Protein AF-A0AB38DY96-F1 (afdb_monomer_lite)

Structure (mmCIF, N/CA/C/O backbone):
data_AF-A0AB38DY96-F1
#
_entry.id   AF-A0AB38DY96-F1
#
loop_
_atom_site.group_PDB
_atom_site.id
_atom_site.type_symbol
_atom_site.label_atom_id
_atom_site.label_alt_id
_atom_site.label_comp_id
_atom_site.label_asym_id
_atom_site.label_entity_id
_atom_site.label_seq_id
_atom_site.pdbx_PDB_ins_code
_atom_site.Cartn_x
_atom_site.Cartn_y
_atom_site.Cartn_z
_atom_site.occupancy
_atom_site.B_iso_or_equiv
_atom_site.auth_seq_id
_atom_site.auth_comp_id
_atom_site.auth_asym_id
_atom_site.auth_atom_id
_atom_site.pdbx_PDB_model_num
ATOM 1 N N . MET A 1 1 ? -40.244 10.857 4.780 1.00 66.75 1 MET A N 1
ATOM 2 C CA . MET A 1 1 ? -39.180 9.842 4.644 1.00 66.75 1 MET A CA 1
ATOM 3 C C . MET A 1 1 ? -38.551 10.050 3.282 1.00 66.75 1 MET A C 1
ATOM 5 O O . MET A 1 1 ? -39.301 10.312 2.349 1.00 66.75 1 MET A O 1
ATOM 9 N N . ILE A 1 2 ? -37.224 10.046 3.187 1.00 73.44 2 ILE A N 1
ATOM 10 C CA . ILE A 1 2 ? -36.534 10.064 1.888 1.00 73.44 2 ILE A CA 1
ATOM 11 C C . ILE A 1 2 ? -36.696 8.692 1.218 1.00 73.44 2 ILE A C 1
ATOM 13 O O . ILE A 1 2 ? -36.873 7.700 1.924 1.00 73.44 2 ILE A O 1
ATOM 17 N N . GLY A 1 3 ? -36.698 8.643 -0.115 1.00 84.50 3 GLY A N 1
ATOM 18 C CA . GLY A 1 3 ? -36.760 7.375 -0.849 1.00 84.50 3 GLY A CA 1
ATOM 19 C C . GLY A 1 3 ? -35.465 6.571 -0.709 1.00 84.50 3 GLY A C 1
ATOM 20 O O . GLY A 1 3 ? -34.414 7.141 -0.416 1.00 84.50 3 GLY A O 1
ATOM 21 N N . ASP A 1 4 ? -35.527 5.259 -0.944 1.00 83.50 4 ASP A N 1
ATOM 22 C CA . ASP A 1 4 ? -34.387 4.344 -0.762 1.00 83.50 4 ASP A CA 1
ATOM 23 C C . ASP A 1 4 ? -33.142 4.753 -1.562 1.00 83.50 4 ASP A C 1
ATOM 25 O O . ASP A 1 4 ? -32.022 4.642 -1.065 1.00 83.50 4 ASP A O 1
ATOM 29 N N . ASP A 1 5 ? -33.314 5.258 -2.783 1.00 81.88 5 ASP A N 1
ATOM 30 C CA . ASP A 1 5 ? -32.188 5.686 -3.619 1.00 81.88 5 ASP A CA 1
ATOM 31 C C . ASP A 1 5 ? -31.527 6.968 -3.096 1.00 81.88 5 ASP A C 1
ATOM 33 O O . ASP A 1 5 ? -30.301 7.096 -3.130 1.00 81.88 5 ASP A O 1
ATOM 37 N N . ASP A 1 6 ? -32.316 7.889 -2.543 1.00 80.50 6 ASP A N 1
ATOM 38 C CA . ASP A 1 6 ? -31.794 9.099 -1.905 1.00 80.50 6 ASP A CA 1
ATOM 39 C C . ASP A 1 6 ? -31.132 8.773 -0.561 1.00 80.50 6 ASP A C 1
ATOM 41 O O . ASP A 1 6 ? -30.090 9.340 -0.230 1.00 80.50 6 ASP A O 1
ATOM 45 N N . ALA A 1 7 ? -31.671 7.801 0.182 1.00 84.06 7 ALA A N 1
ATOM 46 C CA . ALA A 1 7 ? -31.054 7.291 1.402 1.00 84.06 7 ALA A CA 1
ATOM 47 C C . ALA A 1 7 ? -29.694 6.634 1.119 1.00 84.06 7 ALA A C 1
ATOM 49 O O . ALA A 1 7 ? -28.719 6.908 1.820 1.00 84.06 7 ALA A O 1
ATOM 50 N N . LYS A 1 8 ? -29.594 5.818 0.060 1.00 84.88 8 LYS A N 1
ATOM 51 C CA . LYS A 1 8 ? -28.329 5.190 -0.354 1.00 84.88 8 LYS A CA 1
ATOM 52 C C . LYS A 1 8 ? -27.265 6.224 -0.701 1.00 84.88 8 LYS A C 1
ATOM 54 O O . LYS A 1 8 ? -26.141 6.074 -0.245 1.00 84.88 8 LYS A O 1
ATOM 59 N N . LYS A 1 9 ? -27.600 7.296 -1.427 1.00 82.44 9 LYS A N 1
ATOM 60 C CA . LYS A 1 9 ? -26.643 8.380 -1.735 1.00 82.44 9 LYS A CA 1
ATOM 61 C C . LYS A 1 9 ? -26.136 9.088 -0.475 1.00 82.44 9 LYS A C 1
ATOM 63 O O . LYS A 1 9 ? -24.954 9.401 -0.367 1.00 82.44 9 LYS A O 1
ATOM 68 N N . GLN A 1 10 ? -27.013 9.297 0.507 1.00 83.81 10 GLN A N 1
ATOM 69 C CA . GLN A 1 10 ? -26.623 9.888 1.791 1.00 83.81 10 GLN A CA 1
ATOM 70 C C . GLN A 1 10 ? -25.752 8.956 2.647 1.00 83.81 10 GLN A C 1
ATOM 72 O O . GLN A 1 10 ? -25.033 9.447 3.514 1.00 83.81 10 GLN A O 1
ATOM 77 N N . PHE A 1 11 ? -25.785 7.640 2.405 1.00 87.44 11 PHE A N 1
ATOM 78 C CA . PHE A 1 11 ? -25.054 6.649 3.200 1.00 87.44 11 PHE A CA 1
ATOM 79 C C . PHE A 1 11 ? -23.775 6.120 2.528 1.00 87.44 11 PHE A C 1
ATOM 81 O O . PHE A 1 11 ? -22.767 5.916 3.200 1.00 87.44 11 PHE A O 1
ATOM 88 N N . TYR A 1 12 ? -23.778 5.907 1.211 1.00 91.06 12 TYR A N 1
ATOM 89 C CA . TYR A 1 12 ? -22.650 5.365 0.443 1.00 91.06 12 TYR A CA 1
ATOM 90 C C . TYR A 1 12 ? -21.674 6.459 0.018 1.00 91.06 12 TYR A C 1
ATOM 92 O O . TYR A 1 12 ? -21.387 6.630 -1.162 1.00 91.06 12 TYR A O 1
ATOM 100 N N . ASN A 1 13 ? -21.165 7.213 0.987 1.00 91.62 13 ASN A N 1
ATOM 101 C CA . ASN A 1 13 ? -20.133 8.211 0.751 1.00 91.62 13 ASN A CA 1
ATOM 102 C C . ASN A 1 13 ? -19.079 8.195 1.871 1.00 91.62 13 ASN A C 1
ATOM 104 O O . ASN A 1 13 ? -19.363 7.752 2.990 1.00 91.62 13 ASN A O 1
ATOM 108 N N . PRO A 1 14 ? -17.864 8.706 1.604 1.00 91.38 14 PRO A N 1
ATOM 109 C CA . PRO A 1 14 ? -16.754 8.621 2.545 1.00 91.38 14 PRO A CA 1
ATOM 110 C C . PRO A 1 14 ? -17.003 9.316 3.890 1.00 91.38 14 PRO A C 1
ATOM 112 O O . PRO A 1 14 ? -16.466 8.881 4.908 1.00 91.38 14 PRO A O 1
ATOM 115 N N . GLN A 1 15 ? -17.788 10.397 3.913 1.00 92.25 15 GLN A N 1
ATOM 116 C CA . GLN A 1 15 ? -18.037 11.157 5.136 1.00 92.25 15 GLN A CA 1
ATOM 117 C C . GLN A 1 15 ? -19.014 10.420 6.056 1.00 92.25 15 GLN A C 1
ATOM 119 O O . GLN A 1 15 ? -18.683 10.162 7.214 1.00 92.25 15 GLN A O 1
ATOM 124 N N . ALA A 1 16 ? -20.175 10.023 5.529 1.00 93.31 16 ALA A N 1
ATOM 125 C CA . ALA A 1 16 ? -21.181 9.276 6.279 1.00 93.31 16 ALA A CA 1
ATOM 126 C C . ALA A 1 16 ? -20.621 7.953 6.824 1.00 93.31 16 ALA A C 1
ATOM 128 O O . ALA A 1 16 ? -20.901 7.593 7.966 1.00 93.31 16 ALA A O 1
ATOM 129 N N . ASP A 1 17 ? -19.768 7.272 6.050 1.00 94.25 17 ASP A N 1
ATOM 130 C CA . ASP A 1 17 ? -19.066 6.052 6.463 1.00 94.25 17 ASP A CA 1
ATOM 131 C C . ASP A 1 17 ? -18.222 6.272 7.731 1.00 94.25 17 ASP A C 1
ATOM 133 O O . ASP A 1 17 ? -18.337 5.525 8.706 1.00 94.25 17 ASP A O 1
ATOM 137 N N . VAL A 1 18 ? -17.414 7.340 7.767 1.00 96.50 18 VAL A N 1
ATOM 138 C CA . VAL A 1 18 ? -16.581 7.680 8.933 1.00 96.50 18 VAL A CA 1
ATOM 139 C C . VAL A 1 18 ? -17.439 8.040 10.143 1.00 96.50 18 VAL A C 1
ATOM 141 O O . VAL A 1 18 ? -17.162 7.563 11.246 1.00 96.50 18 VAL A O 1
ATOM 144 N N . GLU A 1 19 ? -18.468 8.866 9.961 1.00 96.69 19 GLU A N 1
ATOM 145 C CA . GLU A 1 19 ? -19.340 9.319 11.050 1.00 96.69 19 GLU A CA 1
ATOM 146 C C . GLU A 1 19 ? -20.120 8.157 11.671 1.00 96.69 19 GLU A C 1
ATOM 148 O O . GLU A 1 19 ? -20.098 7.968 12.892 1.00 96.69 19 GLU A O 1
ATOM 153 N N . TYR A 1 20 ? -20.748 7.329 10.834 1.00 95.94 20 TYR A N 1
ATOM 154 C CA . TYR A 1 20 ? -21.522 6.172 11.270 1.00 95.94 20 TYR A CA 1
ATOM 155 C C . TYR A 1 20 ? -20.646 5.146 11.996 1.00 95.94 20 TYR A C 1
ATOM 157 O O . TYR A 1 20 ? -20.978 4.737 13.112 1.00 95.94 20 TYR A O 1
ATOM 165 N N . LEU A 1 21 ? -19.496 4.765 11.426 1.00 97.50 21 LEU A N 1
ATOM 166 C CA . LEU A 1 21 ? -18.586 3.812 12.071 1.00 97.50 21 LEU A CA 1
ATOM 167 C C . LEU A 1 21 ? -18.039 4.359 13.396 1.00 97.50 21 LEU A C 1
ATOM 169 O O . LEU A 1 21 ? -17.978 3.629 14.388 1.00 97.50 21 LEU A O 1
ATOM 173 N N . SER A 1 22 ? -17.699 5.650 13.449 1.00 98.44 22 SER A N 1
ATOM 174 C CA . SER A 1 22 ? -17.242 6.297 14.686 1.00 98.44 22 SER A CA 1
ATOM 175 C C . SER A 1 22 ? -18.330 6.289 15.757 1.00 98.44 22 SER A C 1
ATOM 177 O O . SER A 1 22 ? -18.047 6.018 16.928 1.00 98.44 22 SER A O 1
ATOM 179 N N . ARG A 1 23 ? -19.586 6.524 15.363 1.00 98.12 23 ARG A N 1
ATOM 180 C CA . ARG A 1 23 ? -20.728 6.470 16.274 1.00 98.12 23 ARG A CA 1
ATOM 181 C C . ARG A 1 23 ? -20.955 5.064 16.825 1.00 98.12 23 ARG A C 1
ATOM 183 O O . ARG A 1 23 ? -21.124 4.917 18.034 1.00 98.12 23 ARG A O 1
ATOM 190 N N . VAL A 1 24 ? -20.883 4.036 15.978 1.00 98.31 24 VAL A N 1
ATOM 191 C CA . VAL A 1 24 ? -20.984 2.629 16.406 1.00 98.31 24 VAL A CA 1
ATOM 192 C C . VAL A 1 24 ? -19.899 2.287 17.433 1.00 98.31 24 VAL A C 1
ATOM 194 O O . VAL A 1 24 ? -20.195 1.670 18.459 1.00 98.31 24 VAL A O 1
ATOM 197 N N . ILE A 1 25 ? -18.655 2.727 17.205 1.00 98.31 25 ILE A N 1
ATOM 198 C CA . ILE A 1 25 ? -17.549 2.539 18.157 1.00 98.31 25 ILE A CA 1
ATOM 199 C C . ILE A 1 25 ? -17.861 3.223 19.495 1.00 98.31 25 ILE A C 1
ATOM 201 O O . ILE A 1 25 ? -17.731 2.599 20.550 1.00 98.31 25 ILE A O 1
ATOM 205 N N . TYR A 1 26 ? -18.292 4.486 19.470 1.00 98.50 26 TYR A N 1
ATOM 206 C CA . TYR A 1 26 ? -18.632 5.249 20.673 1.00 98.50 26 TYR A CA 1
ATOM 207 C C . TYR A 1 26 ? -19.749 4.589 21.492 1.00 98.50 26 TYR A C 1
ATOM 209 O O . TYR A 1 26 ? -19.581 4.357 22.694 1.00 98.50 26 TYR A O 1
ATOM 217 N N . ASP A 1 27 ? -20.855 4.220 20.843 1.00 98.56 27 ASP A N 1
ATOM 218 C CA . ASP A 1 27 ? -22.000 3.591 21.503 1.00 98.56 27 ASP A CA 1
ATOM 219 C C . ASP A 1 27 ? -21.614 2.231 22.106 1.00 98.56 27 ASP A C 1
ATOM 221 O O . ASP A 1 27 ? -22.007 1.909 23.233 1.00 98.56 27 ASP A O 1
ATOM 225 N N . TRP A 1 28 ? -20.779 1.448 21.411 1.00 98.50 28 TRP A N 1
ATOM 226 C CA . TRP A 1 28 ? -20.251 0.197 21.952 1.00 98.50 28 TRP A CA 1
ATOM 227 C C . TRP A 1 28 ? -19.369 0.438 23.183 1.00 98.50 28 TRP A C 1
ATOM 229 O O . TRP A 1 28 ? -19.525 -0.254 24.194 1.00 98.50 28 TRP A O 1
ATOM 239 N N . LEU A 1 29 ? -18.473 1.430 23.145 1.00 98.31 29 LEU A N 1
ATOM 240 C CA . LEU A 1 29 ? -17.610 1.769 24.281 1.00 98.31 29 LEU A CA 1
ATOM 241 C C . LEU A 1 29 ? -18.423 2.212 25.501 1.00 98.31 29 LEU A C 1
ATOM 243 O O . LEU A 1 29 ? -18.109 1.791 26.619 1.00 98.31 29 LEU A O 1
ATOM 247 N N . LEU A 1 30 ? -19.467 3.021 25.303 1.00 97.94 30 LEU A N 1
ATOM 248 C CA . LEU A 1 30 ? -20.382 3.436 26.365 1.00 97.94 30 LEU A CA 1
ATOM 249 C C . LEU A 1 30 ? -21.123 2.244 26.965 1.00 97.94 30 LEU A C 1
ATOM 251 O O . LEU A 1 30 ? -21.036 2.003 28.172 1.00 97.94 30 LEU A O 1
ATOM 255 N N . LYS A 1 31 ? -21.804 1.465 26.117 1.00 98.56 31 LYS A N 1
ATOM 256 C CA . LYS A 1 31 ? -22.612 0.314 26.539 1.00 98.56 31 LYS A CA 1
ATOM 257 C C . LYS A 1 31 ? -21.791 -0.704 27.331 1.00 98.56 31 LYS A C 1
ATOM 259 O O . LYS A 1 31 ? -22.292 -1.289 28.287 1.00 98.56 31 LYS A O 1
ATOM 264 N N . ASN A 1 32 ? -20.520 -0.877 26.973 1.00 98.50 32 ASN A N 1
ATOM 265 C CA . ASN A 1 32 ? -19.618 -1.833 27.612 1.00 98.50 32 ASN A CA 1
ATOM 266 C C . ASN A 1 32 ? -18.735 -1.220 28.713 1.00 98.50 32 ASN A C 1
ATOM 268 O O . ASN A 1 32 ? -17.868 -1.914 29.247 1.00 98.50 32 ASN A O 1
ATOM 272 N N . ARG A 1 33 ? -18.929 0.060 29.069 1.00 97.94 33 ARG A N 1
ATOM 273 C CA . ARG A 1 33 ? -18.135 0.780 30.087 1.00 97.94 33 ARG A CA 1
ATOM 274 C C . ARG A 1 33 ? -16.624 0.741 29.801 1.00 97.94 33 ARG A C 1
ATOM 276 O O . ARG A 1 33 ? -15.802 0.594 30.703 1.00 97.94 33 ARG A O 1
ATOM 283 N N . ARG A 1 34 ? -16.245 0.861 28.524 1.00 97.81 34 ARG A N 1
ATOM 284 C CA . ARG A 1 34 ? -14.855 0.778 28.033 1.00 97.81 34 ARG A CA 1
ATOM 285 C C . ARG A 1 34 ? -14.267 2.118 27.590 1.00 97.81 34 ARG A C 1
ATOM 287 O O . ARG A 1 34 ? -13.154 2.133 27.072 1.00 97.81 34 ARG A O 1
ATOM 294 N N . LEU A 1 35 ? -14.933 3.249 27.846 1.00 96.12 35 LEU A N 1
ATOM 295 C CA . LEU A 1 35 ? -14.392 4.575 27.505 1.00 96.12 35 LEU A CA 1
ATOM 296 C C . LEU A 1 35 ? -12.986 4.830 28.074 1.00 96.12 35 LEU A C 1
ATOM 298 O O . LEU A 1 35 ? -12.184 5.473 27.409 1.00 96.12 35 LEU A O 1
ATOM 302 N N . GLN A 1 36 ? -12.649 4.280 29.245 1.00 94.94 36 GLN A N 1
ATOM 303 C CA . GLN A 1 36 ? -11.326 4.426 29.877 1.00 94.94 36 GLN A CA 1
ATOM 304 C C . GLN A 1 36 ? -10.329 3.305 29.521 1.00 94.94 36 GLN A C 1
ATOM 306 O O . GLN A 1 36 ? -9.192 3.318 29.983 1.00 94.94 36 GLN A O 1
ATOM 311 N N . ALA A 1 37 ? -10.724 2.316 28.714 1.00 96.19 37 ALA A N 1
ATOM 312 C CA . ALA A 1 37 ? -9.826 1.233 28.314 1.00 96.19 37 ALA A CA 1
ATOM 313 C C . ALA A 1 37 ? -8.698 1.745 27.402 1.00 96.19 37 ALA A C 1
ATOM 315 O O . ALA A 1 37 ? -8.856 2.773 26.743 1.00 96.19 37 ALA A O 1
ATOM 316 N N . ARG A 1 38 ? -7.588 1.004 27.297 1.00 95.00 38 ARG A N 1
ATOM 317 C CA . ARG A 1 38 ? -6.646 1.220 26.189 1.00 95.00 38 ARG A CA 1
ATOM 318 C C . ARG A 1 38 ? -7.306 0.779 24.884 1.00 95.00 38 ARG A C 1
ATOM 320 O O . ARG A 1 38 ? -7.858 -0.318 24.827 1.00 95.00 38 ARG A O 1
ATOM 327 N N . LYS A 1 39 ? -7.278 1.634 23.865 1.00 96.19 39 LYS A N 1
ATOM 328 C CA . LYS A 1 39 ? -7.997 1.433 22.602 1.00 96.19 39 LYS A CA 1
ATOM 329 C C . LYS A 1 39 ? -7.026 1.538 21.437 1.00 96.19 39 LYS A C 1
ATOM 331 O O . LYS A 1 39 ? -6.270 2.505 21.350 1.00 96.19 39 LYS A O 1
ATOM 336 N N . TYR A 1 40 ? -7.082 0.561 20.542 1.00 96.94 40 TYR A N 1
ATOM 337 C CA . TYR A 1 40 ? -6.293 0.522 19.317 1.00 96.94 40 TYR A CA 1
ATOM 338 C C . TYR A 1 40 ? -7.227 0.272 18.139 1.00 96.94 40 TYR A C 1
ATOM 340 O O . TYR A 1 40 ? -8.140 -0.545 18.252 1.00 96.94 40 TYR A O 1
ATOM 348 N N . LEU A 1 41 ? -7.014 0.986 17.037 1.00 97.38 41 LEU A N 1
ATOM 349 C CA . LEU A 1 41 ? -7.750 0.780 15.792 1.00 97.38 41 LEU A CA 1
ATOM 350 C C . LEU A 1 41 ? -6.839 0.092 14.782 1.00 97.38 41 LEU A C 1
ATOM 352 O O . LEU A 1 41 ? -5.676 0.469 14.658 1.00 97.38 41 LEU A O 1
ATOM 356 N N . VAL A 1 42 ? -7.368 -0.894 14.063 1.00 98.00 42 VAL A N 1
ATOM 357 C CA . VAL A 1 42 ? -6.672 -1.541 12.948 1.00 98.00 42 VAL A CA 1
ATOM 358 C C . VAL A 1 42 ? -7.475 -1.306 11.677 1.00 98.00 42 VAL A C 1
ATOM 360 O O . VAL A 1 42 ? -8.696 -1.463 11.693 1.00 98.00 42 VAL A O 1
ATOM 363 N N . GLY A 1 43 ? -6.809 -0.915 10.595 1.00 97.69 43 GLY A N 1
ATOM 364 C CA . GLY A 1 43 ? -7.431 -0.731 9.287 1.00 97.69 43 GLY A CA 1
ATOM 365 C C . GLY A 1 43 ? -6.521 -1.228 8.174 1.00 97.69 43 GLY A C 1
ATOM 366 O O . GLY A 1 43 ? -5.347 -0.876 8.148 1.00 97.69 43 GLY A O 1
ATOM 367 N N . GLU A 1 44 ? -7.065 -2.025 7.258 1.00 98.06 44 GLU A N 1
ATOM 368 C CA . GLU A 1 44 ? -6.339 -2.572 6.108 1.00 98.06 44 GLU A CA 1
ATOM 369 C C . GLU A 1 44 ? -6.863 -1.993 4.794 1.00 98.06 44 GLU A C 1
ATOM 371 O O . GLU A 1 44 ? -8.077 -1.831 4.652 1.00 98.06 44 GLU A O 1
ATOM 376 N N . SER A 1 45 ? -5.988 -1.715 3.822 1.00 96.94 45 SER A N 1
ATOM 377 C CA . SER A 1 45 ? -6.389 -1.278 2.477 1.00 96.94 45 SER A CA 1
ATOM 378 C C . SER A 1 45 ? -7.205 0.022 2.523 1.00 96.94 45 SER A C 1
ATOM 380 O O . SER A 1 45 ? -6.727 1.026 3.050 1.00 96.94 45 SER A O 1
ATOM 382 N N . TYR A 1 46 ? -8.467 0.030 2.083 1.00 95.62 46 TYR A N 1
ATOM 383 C CA . TYR A 1 46 ? -9.407 1.145 2.292 1.00 95.62 46 TYR A CA 1
ATOM 384 C C . TYR A 1 46 ? -9.628 1.495 3.782 1.00 95.62 46 TYR A C 1
ATOM 386 O O . TYR A 1 46 ? -9.958 2.625 4.143 1.00 95.62 46 TYR A O 1
ATOM 394 N N . GLY A 1 47 ? -9.370 0.559 4.696 1.00 96.88 47 GLY A N 1
ATOM 395 C CA . GLY A 1 47 ? -9.227 0.816 6.129 1.00 96.88 47 GLY A CA 1
ATOM 396 C C . GLY A 1 47 ? -8.111 1.815 6.467 1.00 96.88 47 GLY A C 1
ATOM 397 O O . GLY A 1 47 ? -8.173 2.451 7.513 1.00 96.88 47 GLY A O 1
ATOM 398 N N . GLY A 1 48 ? -7.147 2.020 5.571 1.00 95.94 48 GLY A N 1
ATOM 399 C CA . GLY A 1 48 ? -6.153 3.093 5.589 1.00 95.94 48 GLY A CA 1
ATOM 400 C C . GLY A 1 48 ? -6.727 4.495 5.403 1.00 95.94 48 GLY A C 1
ATOM 401 O O . GLY A 1 48 ? -6.211 5.445 5.988 1.00 95.94 48 GLY A O 1
ATOM 402 N N . PHE A 1 49 ? -7.835 4.616 4.669 1.00 95.44 49 PHE A N 1
ATOM 403 C CA . PHE A 1 49 ? -8.610 5.850 4.571 1.00 95.44 49 PHE A CA 1
ATOM 404 C C . PHE A 1 49 ? -9.477 6.041 5.823 1.00 95.44 49 PHE A C 1
ATOM 406 O O . PHE A 1 49 ? -9.481 7.106 6.446 1.00 95.44 49 PHE A O 1
ATOM 413 N N . ARG A 1 50 ? -10.179 4.978 6.240 1.00 96.81 50 ARG A N 1
ATOM 414 C CA . ARG A 1 50 ? -11.069 5.002 7.413 1.00 96.81 50 ARG A CA 1
ATOM 415 C C . ARG A 1 50 ? -10.316 5.245 8.718 1.00 96.81 50 ARG A C 1
ATOM 417 O O . ARG A 1 50 ? -10.751 6.054 9.525 1.00 96.81 50 ARG A O 1
ATOM 424 N N . GLY A 1 51 ? -9.199 4.558 8.937 1.00 97.88 51 GLY A N 1
ATOM 425 C CA . GLY A 1 51 ? -8.485 4.495 10.212 1.00 97.88 51 GLY A CA 1
ATOM 426 C C . GLY A 1 51 ? -8.113 5.869 10.777 1.00 97.88 51 GLY A C 1
ATOM 427 O O . GLY A 1 51 ? -8.563 6.213 11.875 1.00 97.88 51 GLY A O 1
ATOM 428 N N . PRO A 1 52 ? -7.347 6.697 10.042 1.00 98.00 52 PRO A N 1
ATOM 429 C CA . PRO A 1 52 ? -6.999 8.038 10.495 1.00 98.00 52 PRO A CA 1
ATOM 430 C C . PRO A 1 52 ? -8.213 8.961 10.625 1.00 98.00 52 PRO A C 1
ATOM 432 O O . PRO A 1 52 ? -8.287 9.724 11.585 1.00 98.00 52 PRO A O 1
ATOM 435 N N . ARG A 1 53 ? -9.193 8.875 9.711 1.00 98.06 53 ARG A N 1
ATOM 436 C CA . ARG A 1 53 ? -10.400 9.721 9.755 1.00 98.06 53 ARG A CA 1
ATOM 437 C C . ARG A 1 53 ? -11.295 9.391 10.953 1.00 98.06 53 ARG A C 1
ATOM 439 O O . ARG A 1 53 ? -11.711 10.308 11.652 1.00 98.06 53 ARG A O 1
ATOM 446 N N . ILE A 1 54 ? -11.519 8.108 11.243 1.00 98.62 54 ILE A N 1
ATOM 447 C CA . ILE A 1 54 ? -12.238 7.637 12.439 1.00 98.62 54 ILE A CA 1
ATOM 448 C C . ILE A 1 54 ? -11.484 8.049 13.703 1.00 98.62 54 ILE A C 1
ATOM 450 O O . ILE A 1 54 ? -12.093 8.563 14.635 1.00 98.62 54 ILE A O 1
ATOM 454 N N . THR A 1 55 ? -10.158 7.878 13.736 1.00 98.50 55 THR A N 1
ATOM 455 C CA . THR A 1 55 ? -9.338 8.288 14.890 1.00 98.50 55 THR A CA 1
ATOM 456 C C . THR A 1 55 ? -9.497 9.780 15.172 1.00 98.50 55 THR A C 1
ATOM 458 O O . THR A 1 55 ? -9.798 10.164 16.301 1.00 98.50 55 THR A O 1
ATOM 461 N N . HIS A 1 56 ? -9.383 10.611 14.136 1.00 98.38 56 HIS A N 1
ATOM 462 C CA . HIS A 1 56 ? -9.560 12.053 14.246 1.00 98.38 56 HIS A CA 1
ATOM 463 C C . HIS A 1 56 ? -10.983 12.437 14.675 1.00 98.38 56 HIS A C 1
ATOM 465 O O . HIS A 1 56 ? -11.163 13.298 15.537 1.00 98.38 56 HIS A O 1
ATOM 471 N N . TYR A 1 57 ? -12.010 11.805 14.100 1.00 98.56 57 TYR A N 1
ATOM 472 C CA . TYR A 1 57 ? -13.410 12.083 14.431 1.00 98.56 57 TYR A CA 1
ATOM 473 C C . TYR A 1 57 ? -13.741 11.695 15.878 1.00 98.56 57 TYR A C 1
ATOM 475 O O . TYR A 1 57 ? -14.352 12.473 16.611 1.00 98.56 57 TYR A O 1
ATOM 483 N N . LEU A 1 58 ? -13.268 10.530 16.332 1.00 98.50 58 LEU A N 1
ATOM 484 C CA . LEU A 1 58 ? -13.380 10.104 17.725 1.00 98.50 58 LEU A CA 1
ATOM 485 C C . LEU A 1 58 ? -12.728 11.118 18.669 1.00 98.50 58 LEU A C 1
ATOM 487 O O . LEU A 1 58 ? -13.363 11.525 19.640 1.00 98.50 58 LEU A O 1
ATOM 491 N N . GLN A 1 59 ? -11.509 11.571 18.362 1.00 97.62 59 GLN A N 1
ATOM 492 C CA . GLN A 1 59 ? -10.785 12.537 19.190 1.00 97.62 59 GLN A CA 1
ATOM 493 C C . GLN A 1 59 ? -11.469 13.910 19.241 1.00 97.62 59 GLN A C 1
ATOM 495 O O . GLN A 1 59 ? -11.547 14.506 20.312 1.00 97.62 59 GLN A O 1
ATOM 500 N N . THR A 1 60 ? -11.952 14.418 18.104 1.00 97.94 60 THR A N 1
ATOM 501 C CA . THR A 1 60 ? -12.373 15.826 17.974 1.00 97.94 60 THR A CA 1
ATOM 502 C C . THR A 1 60 ? -13.874 16.061 18.097 1.00 97.94 60 THR A C 1
ATOM 504 O O . THR A 1 60 ? -14.266 17.143 18.519 1.00 97.94 60 THR A O 1
ATOM 507 N N . GLN A 1 61 ? -14.710 15.080 17.743 1.00 98.19 61 GLN A N 1
ATOM 508 C CA . GLN A 1 61 ? -16.173 15.226 17.738 1.00 98.19 61 GLN A CA 1
ATOM 509 C C . GLN A 1 61 ? -16.843 14.417 18.851 1.00 98.19 61 GLN A C 1
ATOM 511 O O . GLN A 1 61 ? -17.775 14.900 19.486 1.00 98.19 61 GLN A O 1
ATOM 516 N N . LEU A 1 62 ? -16.367 13.192 19.111 1.00 98.00 62 LEU A N 1
ATOM 517 C CA . LEU A 1 62 ? -16.999 12.280 20.080 1.00 98.00 62 LEU A CA 1
ATOM 518 C C . LEU A 1 62 ? -16.281 12.206 21.438 1.00 98.00 62 LEU A C 1
ATOM 520 O O . LEU A 1 62 ? -16.767 11.538 22.351 1.00 98.00 62 LEU A O 1
ATOM 524 N N . GLY A 1 63 ? -15.136 12.876 21.594 1.00 96.12 63 GLY A N 1
ATOM 525 C CA . GLY A 1 63 ? -14.394 12.929 22.859 1.00 96.12 63 GLY A CA 1
ATOM 526 C C . GLY A 1 63 ? -13.789 11.587 23.294 1.00 96.12 63 GLY A C 1
ATOM 527 O O . GLY A 1 63 ? -13.669 11.317 24.490 1.00 96.12 63 GLY A O 1
ATOM 528 N N . VAL A 1 64 ? -13.417 10.727 22.344 1.00 97.00 64 VAL A N 1
ATOM 529 C CA . VAL A 1 64 ? -12.781 9.425 22.589 1.00 97.00 64 VAL A CA 1
ATOM 530 C C . VAL A 1 64 ? -11.335 9.451 22.108 1.00 97.00 64 VAL A C 1
ATOM 532 O O . VAL A 1 64 ? -11.058 9.515 20.914 1.00 97.00 64 VAL A O 1
ATOM 535 N N . ALA A 1 65 ? -10.396 9.338 23.045 1.00 94.25 65 ALA A N 1
ATOM 536 C CA . ALA A 1 65 ? -8.977 9.209 22.723 1.00 94.25 65 ALA A CA 1
ATOM 537 C C . ALA A 1 65 ? -8.623 7.780 22.282 1.00 94.25 65 ALA A C 1
ATOM 539 O O . ALA A 1 65 ? -9.137 6.813 22.845 1.00 94.25 65 ALA A O 1
ATOM 540 N N . MET A 1 66 ? -7.694 7.641 21.338 1.00 95.75 66 MET A N 1
ATOM 541 C CA . MET A 1 66 ? -7.117 6.360 20.916 1.00 95.75 66 MET A CA 1
ATOM 542 C C . MET A 1 66 ? -5.664 6.270 21.384 1.00 95.75 66 MET A C 1
ATOM 544 O O . MET A 1 66 ? -4.952 7.265 21.376 1.00 95.75 66 MET A O 1
ATOM 548 N N . ASN A 1 67 ? -5.206 5.082 21.781 1.00 96.31 67 ASN A N 1
ATOM 549 C CA . ASN A 1 67 ? -3.811 4.862 22.181 1.00 96.31 67 ASN A CA 1
ATOM 550 C C . ASN A 1 67 ? -2.926 4.491 20.994 1.00 96.31 67 ASN A C 1
ATOM 552 O O . ASN A 1 67 ? -1.719 4.733 21.016 1.00 96.31 67 ASN A O 1
ATOM 556 N N . GLY A 1 68 ? -3.517 3.927 19.943 1.00 96.94 68 GLY A N 1
ATOM 557 C CA . GLY A 1 68 ? -2.787 3.728 18.712 1.00 96.94 68 GLY A CA 1
ATOM 558 C C . GLY A 1 68 ? -3.617 3.302 17.517 1.00 96.94 68 GLY A C 1
ATOM 559 O O . GLY A 1 68 ? -4.759 2.863 17.648 1.00 96.94 68 GLY A O 1
ATOM 560 N N . VAL A 1 69 ? -2.997 3.427 16.350 1.00 98.12 69 VAL A N 1
ATOM 561 C CA . VAL A 1 69 ? -3.550 3.027 15.059 1.00 98.12 69 VAL A CA 1
ATOM 562 C C . VAL A 1 69 ? -2.554 2.104 14.361 1.00 98.12 69 VAL A C 1
ATOM 564 O O . VAL A 1 69 ? -1.377 2.438 14.246 1.00 98.12 69 VAL A O 1
ATOM 567 N N . VAL A 1 70 ? -3.016 0.944 13.907 1.00 98.56 70 VAL A N 1
ATOM 568 C CA . VAL A 1 70 ? -2.251 0.035 13.049 1.00 98.56 70 VAL A CA 1
ATOM 569 C C . VAL A 1 70 ? -2.880 0.068 11.662 1.00 98.56 70 VAL A C 1
ATOM 571 O O . VAL A 1 70 ? -4.060 -0.235 11.504 1.00 98.56 70 VAL A O 1
ATOM 574 N N . LEU A 1 71 ? -2.109 0.467 10.662 1.00 98.75 71 LEU A N 1
ATOM 575 C CA . LEU A 1 71 ? -2.548 0.558 9.277 1.00 98.75 71 LEU A CA 1
ATOM 576 C C . LEU A 1 71 ? -1.826 -0.514 8.468 1.00 98.75 71 LEU A C 1
ATOM 578 O O . LEU A 1 71 ? -0.604 -0.500 8.416 1.00 98.75 71 LEU A O 1
ATOM 582 N N . VAL A 1 72 ? -2.561 -1.437 7.861 1.00 98.69 72 VAL A N 1
ATOM 583 C CA . VAL A 1 72 ? -1.998 -2.533 7.062 1.00 98.69 72 VAL A CA 1
ATOM 584 C C . VAL A 1 72 ? -2.210 -2.209 5.591 1.00 98.69 72 VAL A C 1
ATOM 586 O O . VAL A 1 72 ? -3.345 -2.014 5.164 1.00 98.69 72 VAL A O 1
ATOM 589 N N . SER A 1 73 ? -1.125 -2.073 4.840 1.00 98.12 73 SER A N 1
ATOM 590 C CA . SER A 1 73 ? -1.122 -1.743 3.415 1.00 98.12 73 SER A CA 1
ATOM 591 C C . SER A 1 73 ? -2.136 -0.634 3.054 1.00 98.12 73 SER A C 1
ATOM 593 O O . SER A 1 73 ? -3.058 -0.864 2.271 1.00 98.12 73 SER A O 1
ATOM 595 N N . PRO A 1 74 ? -2.084 0.550 3.710 1.00 97.75 74 PRO A N 1
ATOM 596 C CA . PRO A 1 74 ? -3.189 1.503 3.688 1.00 97.75 74 PRO A CA 1
ATOM 597 C C . PRO A 1 74 ? -3.316 2.315 2.399 1.00 97.75 74 PRO A C 1
ATOM 599 O O . PRO A 1 74 ? -2.364 2.943 1.934 1.00 97.75 74 PRO A O 1
ATOM 602 N N . TYR A 1 75 ? -4.562 2.479 1.959 1.00 95.12 75 TYR A N 1
ATOM 603 C CA . TYR A 1 75 ? -4.984 3.505 1.011 1.00 95.12 75 TYR A CA 1
ATOM 604 C C . TYR A 1 75 ? -5.042 4.876 1.703 1.00 95.12 75 TYR A C 1
ATOM 606 O O . TYR A 1 75 ? -6.094 5.341 2.144 1.00 95.12 75 TYR A O 1
ATOM 614 N N . LEU A 1 76 ? -3.869 5.482 1.899 1.00 92.38 76 LEU A N 1
ATOM 615 C CA . LEU A 1 76 ? -3.698 6.664 2.750 1.00 92.38 76 LEU A CA 1
ATOM 616 C C . LEU A 1 76 ? -3.744 7.989 1.974 1.00 92.38 76 LEU A C 1
ATOM 618 O O . LEU A 1 76 ? -4.309 8.975 2.460 1.00 92.38 76 LEU A O 1
ATOM 622 N N . ASN A 1 77 ? -3.124 8.019 0.794 1.00 89.06 77 ASN A N 1
ATOM 623 C CA . ASN A 1 77 ? -2.940 9.225 -0.008 1.00 89.06 77 ASN A CA 1
ATOM 624 C C . ASN A 1 77 ? -3.167 8.922 -1.502 1.00 89.06 77 ASN A C 1
ATOM 626 O O . ASN A 1 77 ? -2.227 8.526 -2.190 1.00 89.06 77 ASN A O 1
ATOM 630 N N . PRO A 1 78 ? -4.407 9.063 -1.990 1.00 84.31 78 PRO A N 1
ATOM 631 C CA . PRO A 1 78 ? -4.825 8.573 -3.301 1.00 84.31 78 PRO A CA 1
ATOM 632 C C . PRO A 1 78 ? -4.390 9.445 -4.482 1.00 84.31 78 PRO A C 1
ATOM 634 O O . PRO A 1 78 ? -4.727 9.119 -5.609 1.00 84.31 78 PRO A O 1
ATOM 637 N N . THR A 1 79 ? -3.712 10.565 -4.230 1.00 85.31 79 THR A N 1
ATOM 638 C CA . THR A 1 79 ? -3.289 11.522 -5.264 1.00 85.31 79 THR A CA 1
ATOM 639 C C . THR A 1 79 ? -1.771 11.557 -5.443 1.00 85.31 79 THR A C 1
ATOM 641 O O . THR A 1 79 ? -1.258 12.437 -6.127 1.00 85.31 79 THR A O 1
ATOM 644 N N . LEU A 1 80 ? -1.011 10.667 -4.787 1.00 83.31 80 LEU A N 1
ATOM 645 C CA . LEU A 1 80 ? 0.458 10.657 -4.909 1.00 83.31 80 LEU A CA 1
ATOM 646 C C . LEU A 1 80 ? 0.939 10.261 -6.308 1.00 83.31 80 LEU A C 1
ATOM 648 O O . LEU A 1 80 ? 2.043 10.631 -6.700 1.00 83.31 80 LEU A O 1
ATOM 652 N N . ASP A 1 81 ? 0.130 9.504 -7.035 1.00 82.56 81 ASP A N 1
ATOM 653 C CA . ASP A 1 81 ? 0.366 9.033 -8.394 1.00 82.56 81 ASP A CA 1
ATOM 654 C C . ASP A 1 81 ? -0.302 9.905 -9.471 1.00 82.56 81 ASP A C 1
ATOM 656 O O . ASP A 1 81 ? -0.143 9.632 -10.662 1.00 82.56 81 ASP A O 1
ATOM 660 N N . ASP A 1 82 ? -0.985 10.990 -9.085 1.00 86.44 82 ASP A N 1
ATOM 661 C CA . ASP A 1 82 ? -1.550 11.944 -10.041 1.00 86.44 82 ASP A CA 1
ATOM 662 C C . ASP A 1 82 ? -0.441 12.551 -10.931 1.00 86.44 82 ASP A C 1
ATOM 664 O O . ASP A 1 82 ? 0.666 12.873 -10.484 1.00 86.44 82 ASP A O 1
ATOM 668 N N . ASN A 1 83 ? -0.771 12.780 -12.206 1.00 85.88 83 ASN A N 1
ATOM 669 C CA . ASN A 1 83 ? 0.093 13.424 -13.205 1.00 85.88 83 ASN A CA 1
ATOM 670 C C . ASN A 1 83 ? 1.446 12.722 -13.446 1.00 85.88 83 ASN A C 1
ATOM 672 O O . ASN A 1 83 ? 2.472 13.392 -13.607 1.00 85.88 83 ASN A O 1
ATOM 676 N N . GLY A 1 84 ? 1.456 11.387 -13.528 1.00 87.88 84 GLY A N 1
ATOM 677 C CA . GLY A 1 84 ? 2.656 10.581 -13.817 1.00 87.88 84 GLY A CA 1
ATOM 678 C C . GLY A 1 84 ? 3.397 10.916 -15.126 1.00 87.88 84 GLY A C 1
ATOM 679 O O . GLY A 1 84 ? 4.555 10.528 -15.287 1.00 87.88 84 GLY A O 1
ATOM 680 N N . ASP A 1 85 ? 2.783 11.677 -16.037 1.00 87.12 85 ASP A N 1
ATOM 681 C CA . ASP A 1 85 ? 3.437 12.186 -17.254 1.00 87.12 85 ASP A CA 1
ATOM 682 C C . ASP A 1 85 ? 4.546 13.209 -16.956 1.00 87.12 85 ASP A C 1
ATOM 684 O O . ASP A 1 85 ? 5.510 13.331 -17.713 1.00 87.12 85 ASP A O 1
ATOM 688 N N . VAL A 1 86 ? 4.418 13.945 -15.847 1.00 88.38 86 VAL A N 1
ATOM 689 C CA . VAL A 1 86 ? 5.361 14.999 -15.435 1.00 88.38 86 VAL A CA 1
ATOM 690 C C . VAL A 1 86 ? 5.980 14.683 -14.077 1.00 88.38 86 VAL A C 1
ATOM 692 O O . VAL A 1 86 ? 7.181 14.861 -13.885 1.00 88.38 86 VAL A O 1
ATOM 695 N N . SER A 1 87 ? 5.170 14.217 -13.128 1.00 92.81 87 SER A N 1
ATOM 696 C CA . SER A 1 87 ? 5.618 13.896 -11.778 1.00 92.81 87 SER A CA 1
ATOM 697 C C . SER A 1 87 ? 6.362 12.557 -11.753 1.00 92.81 87 SER A C 1
ATOM 699 O O . SER A 1 87 ? 5.817 11.550 -12.210 1.00 92.81 87 SER A O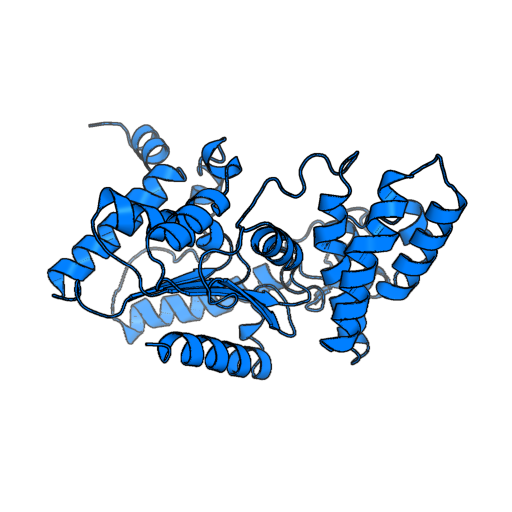 1
ATOM 701 N N . PRO A 1 88 ? 7.568 12.479 -11.159 1.00 94.81 88 PRO A N 1
ATOM 702 C CA . PRO A 1 88 ? 8.253 11.204 -10.975 1.00 94.81 88 PRO A CA 1
ATOM 703 C C . PRO A 1 88 ? 7.590 10.338 -9.893 1.00 94.81 88 PRO A C 1
ATOM 705 O O . PRO A 1 88 ? 7.872 9.143 -9.829 1.00 94.81 88 PRO A O 1
ATOM 708 N N . LEU A 1 89 ? 6.718 10.916 -9.052 1.00 94.62 89 LEU A N 1
ATOM 709 C CA . LEU A 1 89 ? 6.188 10.247 -7.864 1.00 94.62 89 LEU A CA 1
ATOM 710 C C . LEU A 1 89 ? 5.478 8.941 -8.203 1.00 94.62 89 LEU A C 1
ATOM 712 O O . LEU A 1 89 ? 5.836 7.932 -7.611 1.00 94.62 89 LEU A O 1
ATOM 716 N N . ALA A 1 90 ? 4.576 8.926 -9.189 1.00 93.62 90 ALA A N 1
ATOM 717 C CA . ALA A 1 90 ? 3.838 7.722 -9.589 1.00 93.62 90 ALA A CA 1
ATOM 718 C C . ALA A 1 90 ? 4.761 6.507 -9.802 1.00 93.62 90 ALA A C 1
ATOM 720 O O . ALA A 1 90 ? 4.498 5.412 -9.308 1.00 93.62 90 ALA A O 1
ATOM 721 N N . TRP A 1 91 ? 5.899 6.725 -10.463 1.00 96.88 91 TRP A N 1
ATOM 722 C CA . TRP A 1 91 ? 6.871 5.679 -10.780 1.00 96.88 91 TRP A CA 1
ATOM 723 C C . TRP A 1 91 ? 7.788 5.342 -9.604 1.00 96.88 91 TRP A C 1
ATOM 725 O O . TRP A 1 91 ? 8.194 4.192 -9.434 1.00 96.88 91 TRP A O 1
ATOM 735 N N . MET A 1 92 ? 8.089 6.329 -8.757 1.00 97.44 92 MET A N 1
ATOM 736 C CA . MET A 1 92 ? 8.800 6.108 -7.498 1.00 97.44 92 MET A CA 1
ATOM 737 C C . MET A 1 92 ? 7.983 5.263 -6.516 1.00 97.44 92 MET A C 1
ATOM 739 O O . MET A 1 92 ? 8.576 4.576 -5.687 1.00 97.44 92 MET A O 1
ATOM 743 N N . LEU A 1 93 ? 6.646 5.307 -6.582 1.00 96.88 93 LEU A N 1
ATOM 744 C CA . LEU A 1 93 ? 5.791 4.512 -5.702 1.00 96.88 93 LEU A CA 1
ATOM 745 C C . LEU A 1 93 ? 5.909 3.012 -5.988 1.00 96.88 93 LEU A C 1
ATOM 747 O O . LEU A 1 93 ? 5.978 2.226 -5.048 1.00 96.88 93 LEU A O 1
ATOM 751 N N . THR A 1 94 ? 5.931 2.615 -7.262 1.00 97.62 94 THR A N 1
ATOM 752 C CA . THR A 1 94 ? 5.796 1.207 -7.669 1.00 97.62 94 THR A CA 1
ATOM 753 C C . THR A 1 94 ? 7.125 0.515 -7.961 1.00 97.62 94 THR A C 1
ATOM 755 O O . THR A 1 94 ? 7.244 -0.681 -7.686 1.00 97.62 94 THR A O 1
ATOM 758 N N . LEU A 1 95 ? 8.145 1.228 -8.462 1.00 98.69 95 LEU A N 1
ATOM 759 C CA . LEU A 1 95 ? 9.440 0.626 -8.812 1.00 98.69 95 LEU A CA 1
ATOM 760 C C . LEU A 1 95 ? 10.066 -0.182 -7.656 1.00 98.69 95 LEU A C 1
ATOM 762 O O . LEU A 1 95 ? 10.509 -1.306 -7.913 1.00 98.69 95 LEU A O 1
ATOM 766 N N . PRO A 1 96 ? 10.085 0.303 -6.396 1.00 98.75 96 PRO A N 1
ATOM 767 C CA . PRO A 1 96 ? 10.634 -0.474 -5.292 1.00 98.75 96 PRO A CA 1
ATOM 768 C C . PRO A 1 96 ? 9.910 -1.800 -5.059 1.00 98.75 96 PRO A C 1
ATOM 770 O O . PRO A 1 96 ? 10.572 -2.816 -4.870 1.00 98.75 96 PRO A O 1
ATOM 773 N N . SER A 1 97 ? 8.575 -1.816 -5.130 1.00 98.75 97 SER A N 1
ATOM 774 C CA . SER A 1 97 ? 7.782 -3.041 -4.972 1.00 98.75 97 SER A CA 1
ATOM 775 C C . SER A 1 97 ? 8.032 -4.043 -6.104 1.00 98.75 97 SER A C 1
ATOM 777 O O . SER A 1 97 ? 8.143 -5.247 -5.866 1.00 98.75 97 SER A O 1
ATOM 779 N N . ILE A 1 98 ? 8.197 -3.551 -7.336 1.00 98.88 98 ILE A N 1
ATOM 780 C CA . ILE A 1 98 ? 8.553 -4.375 -8.501 1.00 98.88 98 ILE A CA 1
ATOM 781 C C . ILE A 1 98 ? 9.945 -5.003 -8.324 1.00 98.88 98 ILE A C 1
ATOM 783 O O . ILE A 1 98 ? 10.132 -6.197 -8.579 1.00 98.88 98 ILE A O 1
ATOM 787 N N . ALA A 1 99 ? 10.924 -4.215 -7.872 1.00 98.81 99 ALA A N 1
ATOM 788 C CA . ALA A 1 99 ? 12.273 -4.699 -7.591 1.00 98.81 99 ALA A CA 1
ATOM 789 C C . ALA A 1 99 ? 12.286 -5.700 -6.423 1.00 98.81 99 ALA A C 1
ATOM 791 O O . ALA A 1 99 ? 12.962 -6.726 -6.496 1.00 98.81 99 ALA A O 1
ATOM 792 N N . ALA A 1 100 ? 11.484 -5.463 -5.381 1.00 98.81 100 ALA A N 1
ATOM 793 C CA . ALA A 1 100 ? 11.320 -6.395 -4.271 1.00 98.81 100 ALA A CA 1
ATOM 794 C C . ALA A 1 100 ? 10.794 -7.758 -4.735 1.00 98.81 100 ALA A C 1
ATOM 796 O O . ALA A 1 100 ? 11.313 -8.792 -4.316 1.00 98.81 100 ALA A O 1
ATOM 797 N N . ALA A 1 101 ? 9.809 -7.773 -5.640 1.00 98.62 101 ALA A N 1
ATOM 798 C CA . ALA A 1 101 ? 9.295 -9.011 -6.216 1.00 98.62 101 ALA A CA 1
ATOM 799 C C . ALA A 1 101 ? 10.398 -9.799 -6.944 1.00 98.62 101 ALA A C 1
ATOM 801 O O . ALA A 1 101 ? 10.493 -11.015 -6.779 1.00 98.62 101 ALA A O 1
ATOM 802 N N . HIS A 1 102 ? 11.256 -9.111 -7.707 1.00 98.75 102 HIS A N 1
ATOM 803 C CA . HIS A 1 102 ? 12.392 -9.730 -8.392 1.00 98.75 102 HIS A CA 1
ATOM 804 C C . HIS A 1 102 ? 13.421 -10.312 -7.413 1.00 98.75 102 HIS A C 1
ATOM 806 O O . HIS A 1 102 ? 13.773 -11.488 -7.528 1.00 98.75 102 HIS A O 1
ATOM 812 N N . LEU A 1 103 ? 13.834 -9.524 -6.416 1.00 98.81 103 LEU A N 1
ATOM 813 C CA . LEU A 1 103 ? 14.750 -9.960 -5.359 1.00 98.81 103 LEU A CA 1
ATOM 814 C C . LEU A 1 103 ? 14.200 -11.169 -4.595 1.00 98.81 103 LEU A C 1
ATOM 816 O O . LEU A 1 103 ? 14.943 -12.099 -4.284 1.00 98.81 103 LEU A O 1
ATOM 820 N N . GLU A 1 104 ? 12.897 -11.192 -4.316 1.00 98.38 104 GLU A N 1
ATOM 821 C CA . GLU A 1 104 ? 12.244 -12.318 -3.649 1.00 98.38 104 GLU A CA 1
ATOM 822 C C . GLU A 1 104 ? 12.289 -13.593 -4.498 1.00 98.38 104 GLU A C 1
ATOM 824 O O . GLU A 1 104 ? 12.676 -14.641 -3.982 1.00 98.38 104 GLU A O 1
ATOM 829 N N . ARG A 1 105 ? 12.005 -13.516 -5.809 1.00 97.69 105 ARG A N 1
ATOM 830 C CA . ARG A 1 105 ? 12.119 -14.676 -6.719 1.00 97.69 105 ARG A CA 1
ATOM 831 C C . ARG A 1 105 ? 13.541 -15.232 -6.806 1.00 97.69 105 ARG A C 1
ATOM 833 O O . ARG A 1 105 ? 13.715 -16.407 -7.111 1.00 97.69 105 ARG A O 1
ATOM 840 N N . GLN A 1 106 ? 14.549 -14.404 -6.537 1.00 98.12 106 GLN A N 1
ATOM 841 C CA . GLN A 1 106 ? 15.957 -14.803 -6.511 1.00 98.12 106 GLN A CA 1
ATOM 842 C C . GLN A 1 106 ? 16.439 -15.278 -5.132 1.00 98.12 106 GLN A C 1
ATOM 844 O O . GLN A 1 106 ? 17.597 -15.673 -5.002 1.00 98.12 106 GLN A O 1
ATOM 849 N N . GLY A 1 107 ? 15.596 -15.227 -4.094 1.00 98.00 107 GLY A N 1
ATOM 850 C CA . GLY A 1 107 ? 16.013 -15.514 -2.719 1.00 98.00 107 GLY A CA 1
ATOM 851 C C . GLY A 1 107 ? 16.984 -14.474 -2.145 1.00 98.00 107 GLY A C 1
ATOM 852 O O . GLY A 1 107 ? 17.762 -14.785 -1.248 1.00 98.00 107 GLY A O 1
ATOM 853 N N . GLN A 1 108 ? 16.966 -13.248 -2.676 1.00 98.38 108 GLN A N 1
ATOM 854 C CA . GLN A 1 108 ? 17.868 -12.146 -2.318 1.00 98.38 108 GLN A CA 1
ATOM 855 C C . GLN A 1 108 ? 17.159 -10.988 -1.596 1.00 98.38 108 GLN A C 1
ATOM 857 O O . GLN A 1 108 ? 17.796 -9.989 -1.248 1.00 98.38 108 GLN A O 1
ATOM 862 N N . LEU A 1 109 ? 15.847 -11.101 -1.351 1.00 98.38 109 LEU A N 1
ATOM 863 C CA . LEU A 1 109 ? 15.090 -10.086 -0.623 1.00 98.38 109 LEU A CA 1
ATOM 864 C C . LEU A 1 109 ? 15.629 -9.940 0.806 1.00 98.38 109 LEU A C 1
ATOM 866 O O . LEU A 1 109 ? 15.636 -10.880 1.596 1.00 98.38 109 LEU A O 1
ATOM 870 N N . SER A 1 110 ? 16.071 -8.732 1.134 1.00 97.69 110 SER A N 1
ATOM 871 C CA . SER A 1 110 ? 16.528 -8.352 2.467 1.00 97.69 110 SER A CA 1
ATOM 872 C C . SER A 1 110 ? 16.392 -6.845 2.646 1.00 97.69 110 SER A C 1
ATOM 874 O O . SER A 1 110 ? 16.423 -6.100 1.664 1.00 97.69 110 SER A O 1
ATOM 876 N N . ASP A 1 111 ? 16.340 -6.376 3.892 1.00 95.94 111 ASP A N 1
ATOM 877 C CA . ASP A 1 111 ? 16.332 -4.940 4.195 1.00 95.94 111 ASP A CA 1
ATOM 878 C C . ASP A 1 111 ? 17.532 -4.211 3.574 1.00 95.94 111 ASP A C 1
ATOM 880 O O . ASP A 1 111 ? 17.416 -3.072 3.138 1.00 95.94 111 ASP A O 1
ATOM 884 N N . SER A 1 112 ? 18.700 -4.862 3.525 1.00 97.88 112 SER A N 1
ATOM 885 C CA . SER A 1 112 ? 19.913 -4.296 2.923 1.00 97.88 112 SER A CA 1
ATOM 886 C C . SER A 1 112 ? 19.745 -4.070 1.419 1.00 97.88 112 SER A C 1
ATOM 888 O O . SER A 1 112 ? 20.029 -2.979 0.925 1.00 97.88 112 SER A O 1
ATOM 890 N N . ALA A 1 113 ? 19.229 -5.073 0.703 1.00 98.38 113 ALA A N 1
ATOM 891 C CA . ALA A 1 113 ? 18.946 -4.953 -0.723 1.00 98.38 113 ALA A CA 1
ATOM 892 C C . ALA A 1 113 ? 17.866 -3.890 -0.984 1.00 98.38 113 ALA A C 1
ATOM 894 O O . ALA A 1 113 ? 18.033 -3.039 -1.857 1.00 98.38 113 ALA A O 1
ATOM 895 N N . MET A 1 114 ? 16.804 -3.866 -0.172 1.00 98.56 114 MET A N 1
ATOM 896 C CA . MET A 1 114 ? 15.732 -2.877 -0.310 1.00 98.56 114 MET A CA 1
ATOM 897 C C . MET A 1 114 ? 16.182 -1.448 -0.006 1.00 98.56 114 MET A C 1
ATOM 899 O O . MET A 1 114 ? 15.722 -0.527 -0.674 1.00 98.56 114 MET A O 1
ATOM 903 N N . ARG A 1 115 ? 17.126 -1.229 0.920 1.00 98.31 115 ARG A N 1
ATOM 904 C CA . ARG A 1 115 ? 17.720 0.105 1.130 1.00 98.31 115 ARG A CA 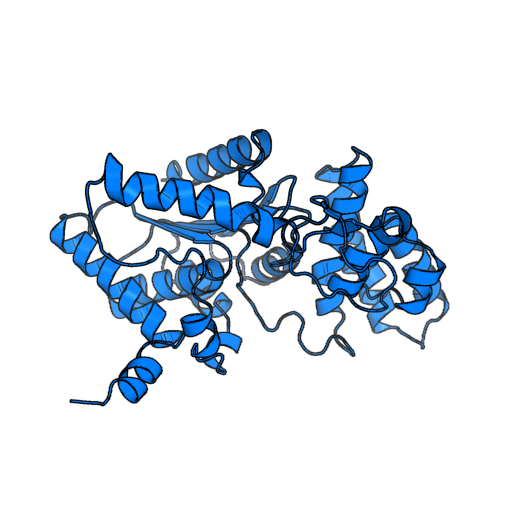1
ATOM 905 C C . ARG A 1 115 ? 18.392 0.626 -0.137 1.00 98.31 115 ARG A C 1
ATOM 907 O O . ARG A 1 115 ? 18.120 1.752 -0.528 1.00 98.31 115 ARG A O 1
ATOM 914 N N . GLN A 1 116 ? 19.170 -0.206 -0.831 1.00 98.44 116 GLN A N 1
ATOM 915 C CA . GLN A 1 116 ? 19.802 0.190 -2.099 1.00 98.44 116 GLN A CA 1
ATOM 916 C C . GLN A 1 116 ? 18.762 0.529 -3.179 1.00 98.44 116 GLN A C 1
ATOM 918 O O . GLN A 1 116 ? 18.922 1.502 -3.915 1.00 98.44 116 GLN A O 1
ATOM 923 N N . VAL A 1 117 ? 17.672 -0.245 -3.249 1.00 98.75 117 VAL A N 1
ATOM 924 C CA . VAL A 1 117 ? 16.538 0.013 -4.152 1.00 98.75 117 VAL A CA 1
ATOM 925 C C . VAL A 1 117 ? 15.877 1.362 -3.842 1.00 98.75 117 VAL A C 1
ATOM 927 O O . VAL A 1 117 ? 15.623 2.151 -4.756 1.00 98.75 117 VAL A O 1
ATOM 930 N N . ILE A 1 118 ? 15.607 1.640 -2.565 1.00 98.62 118 ILE A N 1
ATOM 931 C CA . ILE A 1 118 ? 14.962 2.876 -2.103 1.00 98.62 118 ILE A CA 1
ATOM 932 C C . ILE A 1 118 ? 15.869 4.086 -2.349 1.00 98.62 118 ILE A C 1
ATOM 934 O O . ILE A 1 118 ? 15.392 5.097 -2.869 1.00 98.62 118 ILE A O 1
ATOM 938 N N . ASP A 1 119 ? 17.161 3.979 -2.040 1.00 98.50 119 ASP A N 1
ATOM 939 C CA . ASP A 1 119 ? 18.139 5.054 -2.237 1.00 98.50 119 ASP A CA 1
ATOM 940 C C . ASP A 1 119 ? 18.264 5.420 -3.720 1.00 98.50 119 ASP A C 1
ATOM 942 O O . ASP A 1 119 ? 18.167 6.595 -4.079 1.00 98.50 119 ASP A O 1
ATOM 946 N N . TYR A 1 120 ? 18.371 4.420 -4.603 1.00 98.75 120 TYR A N 1
ATOM 947 C CA . TYR A 1 120 ? 18.356 4.645 -6.050 1.00 98.75 120 TYR A CA 1
ATOM 948 C C . TYR A 1 120 ? 17.054 5.313 -6.516 1.00 98.75 120 TYR A C 1
ATOM 950 O O . TYR A 1 120 ? 17.084 6.266 -7.299 1.00 98.75 120 TYR A O 1
ATOM 958 N N . THR A 1 121 ? 15.909 4.845 -6.009 1.00 98.62 121 THR A N 1
ATOM 959 C CA . THR A 1 121 ? 14.586 5.375 -6.377 1.00 98.62 121 THR A CA 1
ATOM 960 C C . THR A 1 121 ? 14.433 6.846 -5.974 1.00 98.62 121 THR A C 1
ATOM 962 O O . THR A 1 121 ? 13.874 7.639 -6.730 1.00 98.62 121 THR A O 1
ATOM 965 N N . ARG A 1 122 ? 14.942 7.227 -4.794 1.00 97.81 122 ARG A N 1
ATOM 966 C CA . ARG A 1 122 ? 14.914 8.609 -4.278 1.00 97.81 122 ARG A CA 1
ATOM 967 C C . ARG A 1 122 ? 15.936 9.529 -4.938 1.00 97.81 122 ARG A C 1
ATOM 969 O O . ARG A 1 122 ? 15.709 10.735 -4.980 1.00 97.81 122 ARG A O 1
ATOM 976 N N . GLY A 1 123 ? 17.050 8.975 -5.403 1.00 98.06 123 GLY A N 1
ATOM 977 C CA . GLY A 1 123 ? 18.123 9.706 -6.062 1.00 98.06 123 GLY A CA 1
ATOM 978 C C . GLY A 1 123 ? 18.035 9.601 -7.579 1.00 98.06 123 GLY A C 1
ATOM 979 O O . GLY A 1 123 ? 17.175 10.213 -8.216 1.00 98.06 123 GLY A O 1
ATOM 980 N N . ASP A 1 124 ? 18.959 8.834 -8.151 1.00 98.38 124 ASP A N 1
ATOM 981 C CA . ASP A 1 124 ? 19.235 8.780 -9.587 1.00 98.38 124 ASP A CA 1
ATOM 982 C C . ASP A 1 124 ? 18.002 8.494 -10.450 1.00 98.38 124 ASP A C 1
ATOM 984 O O . ASP A 1 124 ? 17.879 9.077 -11.526 1.00 98.38 124 ASP A O 1
ATOM 988 N N . TYR A 1 125 ? 17.069 7.653 -9.989 1.00 98.62 125 TYR A N 1
ATOM 989 C CA . TYR A 1 125 ? 15.832 7.381 -10.725 1.00 98.62 125 TYR A CA 1
ATOM 990 C C . TYR A 1 125 ? 14.967 8.639 -10.874 1.00 98.62 125 TYR A C 1
ATOM 992 O O . TYR A 1 125 ? 14.632 9.042 -11.989 1.00 98.62 125 TYR A O 1
ATOM 1000 N N . ALA A 1 126 ? 14.656 9.305 -9.758 1.00 97.62 126 ALA A N 1
ATOM 1001 C CA . ALA A 1 126 ? 13.877 10.540 -9.755 1.00 97.62 126 ALA A CA 1
ATOM 1002 C C . ALA A 1 126 ? 14.576 11.646 -10.563 1.00 97.62 126 ALA A C 1
ATOM 1004 O O . ALA A 1 126 ? 13.939 12.336 -11.361 1.00 97.62 126 ALA A O 1
ATOM 1005 N N . VAL A 1 127 ? 15.898 11.779 -10.415 1.00 97.88 127 VAL A N 1
ATOM 1006 C CA . VAL A 1 127 ? 16.708 12.750 -11.165 1.00 97.88 127 VAL A CA 1
ATOM 1007 C C . VAL A 1 127 ? 16.662 12.475 -12.670 1.00 97.88 127 VAL A C 1
ATOM 1009 O O . VAL A 1 127 ? 16.472 13.408 -13.453 1.00 97.88 127 VAL A O 1
ATOM 1012 N N . ALA A 1 128 ? 16.807 11.219 -13.096 1.00 98.00 128 ALA A N 1
ATOM 1013 C CA . ALA A 1 128 ? 16.756 10.847 -14.507 1.00 98.00 128 ALA A CA 1
ATOM 1014 C C . ALA A 1 128 ? 15.375 11.122 -15.122 1.00 98.00 128 ALA A C 1
ATOM 1016 O O . ALA A 1 128 ? 15.297 11.695 -16.211 1.00 98.00 128 ALA A O 1
ATOM 1017 N N . LEU A 1 129 ? 14.291 10.798 -14.405 1.00 96.94 129 LEU A N 1
ATOM 1018 C CA . LEU A 1 129 ? 12.925 11.110 -14.837 1.00 96.94 129 LEU A CA 1
ATOM 1019 C C . LEU A 1 129 ? 12.715 12.618 -15.029 1.00 96.94 129 LEU A C 1
ATOM 1021 O O . LEU A 1 129 ? 12.150 13.022 -16.046 1.00 96.94 129 LEU A O 1
ATOM 1025 N N . MET A 1 130 ? 13.212 13.438 -14.098 1.00 96.31 130 MET A N 1
ATOM 1026 C CA . MET A 1 130 ? 13.094 14.901 -14.156 1.00 96.31 130 MET A CA 1
ATOM 1027 C C . MET A 1 130 ? 13.923 15.529 -15.281 1.00 96.31 130 MET A C 1
ATOM 1029 O O . MET A 1 130 ? 13.479 16.487 -15.912 1.00 96.31 130 MET A O 1
ATOM 1033 N N . LYS A 1 131 ? 15.121 15.002 -15.562 1.00 96.19 131 LYS A N 1
ATOM 1034 C CA . LYS A 1 131 ? 15.940 15.451 -16.701 1.00 96.19 131 LYS A CA 1
ATOM 1035 C C . LYS A 1 131 ? 15.297 15.086 -18.044 1.00 96.19 131 LYS A C 1
ATOM 1037 O O . LYS A 1 131 ? 15.354 15.871 -18.999 1.00 96.19 131 LYS A O 1
ATOM 1042 N N . GLY A 1 132 ? 14.691 13.900 -18.129 1.00 93.81 132 GLY A N 1
ATOM 1043 C CA . GLY A 1 132 ? 14.042 13.388 -19.332 1.00 93.81 132 GLY A CA 1
ATOM 1044 C C . GLY A 1 132 ? 14.922 13.518 -20.581 1.00 93.81 132 GLY A C 1
ATOM 1045 O O . GLY A 1 132 ? 16.132 13.299 -20.546 1.00 93.81 132 GLY A O 1
ATOM 1046 N N . ARG A 1 133 ? 14.322 13.946 -21.698 1.00 93.81 133 ARG A N 1
ATOM 1047 C CA . ARG A 1 133 ? 15.003 14.046 -23.004 1.00 93.81 133 ARG A CA 1
ATOM 1048 C C . ARG A 1 133 ? 16.203 15.002 -23.048 1.00 93.81 133 ARG A C 1
ATOM 1050 O O . ARG A 1 133 ? 16.949 14.962 -24.020 1.00 93.81 133 ARG A O 1
ATOM 1057 N N . THR A 1 134 ? 16.361 15.890 -22.062 1.00 97.31 134 THR A N 1
ATOM 1058 C CA . THR A 1 134 ? 17.496 16.832 -22.028 1.00 97.31 134 THR A CA 1
ATOM 1059 C C . THR A 1 134 ? 18.814 16.149 -21.672 1.00 97.31 134 THR A C 1
ATOM 1061 O O . THR A 1 134 ? 19.872 16.680 -21.997 1.00 97.31 134 THR A O 1
ATOM 1064 N N . ASP A 1 135 ? 18.754 14.951 -21.081 1.00 97.75 135 ASP A N 1
ATOM 1065 C CA . ASP A 1 135 ? 19.918 14.136 -20.746 1.00 97.75 135 ASP A CA 1
ATOM 1066 C C . ASP A 1 135 ? 19.691 12.677 -21.198 1.00 97.75 135 ASP A C 1
ATOM 1068 O O . ASP A 1 135 ? 19.228 11.821 -20.429 1.00 97.75 135 ASP A O 1
ATOM 1072 N N . PRO A 1 136 ? 19.991 12.367 -22.474 1.00 97.12 136 PRO A N 1
ATOM 1073 C CA . PRO A 1 136 ? 19.853 11.014 -23.003 1.00 97.12 136 PRO A CA 1
ATOM 1074 C C . PRO A 1 136 ? 20.746 9.989 -22.291 1.00 97.12 136 PRO A C 1
ATOM 1076 O O . PRO A 1 136 ? 20.374 8.820 -22.208 1.00 97.12 136 PRO A O 1
ATOM 1079 N N . GLN A 1 137 ? 21.898 10.409 -21.752 1.00 98.06 137 GLN A N 1
ATOM 1080 C CA . GLN A 1 137 ? 22.803 9.517 -21.022 1.00 98.06 137 GLN A CA 1
ATOM 1081 C C . GLN A 1 137 ? 22.200 9.106 -19.676 1.00 98.06 137 GLN A C 1
ATOM 1083 O O . GLN A 1 137 ? 22.211 7.920 -19.346 1.00 98.06 137 GLN A O 1
ATOM 1088 N N . ALA A 1 138 ? 21.607 10.050 -18.935 1.00 98.06 138 ALA A N 1
ATOM 1089 C CA . ALA A 1 138 ? 20.871 9.736 -17.710 1.00 98.06 138 ALA A CA 1
ATOM 1090 C C . ALA A 1 138 ? 19.671 8.817 -17.985 1.00 98.06 138 ALA A C 1
ATOM 1092 O O . ALA A 1 138 ? 19.422 7.886 -17.220 1.00 98.06 138 ALA A O 1
ATOM 1093 N N . THR A 1 139 ? 18.962 9.037 -19.097 1.00 97.50 139 THR A N 1
ATOM 1094 C CA . THR A 1 139 ? 17.851 8.167 -19.511 1.00 97.50 139 THR A CA 1
ATOM 1095 C C . THR A 1 139 ? 18.335 6.741 -19.782 1.00 97.50 139 THR A C 1
ATOM 1097 O O . THR A 1 139 ? 17.764 5.795 -19.251 1.00 97.50 139 THR A O 1
ATOM 1100 N N . GLU A 1 140 ? 19.408 6.559 -20.553 1.00 98.19 140 GLU A N 1
ATOM 1101 C CA . GLU A 1 140 ? 19.945 5.223 -20.844 1.00 98.19 140 GLU A CA 1
ATOM 1102 C C . GLU A 1 140 ? 20.471 4.524 -19.577 1.00 98.19 140 GLU A C 1
ATOM 1104 O O . GLU A 1 140 ? 20.183 3.347 -19.359 1.00 98.19 140 GLU A O 1
ATOM 1109 N N . ALA A 1 141 ? 21.159 5.248 -18.687 1.00 98.50 141 ALA A N 1
ATOM 1110 C CA . ALA A 1 141 ? 21.602 4.710 -17.400 1.00 98.50 141 ALA A CA 1
ATOM 1111 C C . ALA A 1 141 ? 20.420 4.254 -16.523 1.00 98.50 141 ALA A C 1
ATOM 1113 O O . ALA A 1 141 ? 20.473 3.186 -15.908 1.00 98.50 141 ALA A O 1
ATOM 1114 N N . MET A 1 142 ? 19.328 5.028 -16.510 1.00 98.69 142 MET A N 1
ATOM 1115 C CA . MET A 1 142 ? 18.086 4.664 -15.830 1.00 98.69 142 MET A CA 1
ATOM 1116 C C . MET A 1 142 ? 17.480 3.383 -16.411 1.00 98.69 142 MET A C 1
ATOM 1118 O O . MET A 1 142 ? 17.153 2.474 -15.652 1.00 98.69 142 MET A O 1
ATOM 1122 N N . LEU A 1 143 ? 17.372 3.267 -17.739 1.00 98.75 143 LEU A N 1
ATOM 1123 C CA . LEU A 1 143 ? 16.839 2.062 -18.389 1.00 98.75 143 LEU A CA 1
ATOM 1124 C C . LEU A 1 143 ? 17.650 0.813 -18.023 1.00 98.75 143 LEU A C 1
ATOM 1126 O O . LEU A 1 143 ? 17.072 -0.228 -17.703 1.00 98.75 143 LEU A O 1
ATOM 1130 N N . GLN A 1 144 ? 18.980 0.915 -18.019 1.00 98.75 144 GLN A N 1
ATOM 1131 C CA . GLN A 1 144 ? 19.864 -0.189 -17.636 1.00 98.75 144 GLN A CA 1
ATOM 1132 C C . GLN A 1 144 ? 19.676 -0.591 -16.172 1.00 98.75 144 GLN A C 1
ATOM 1134 O O . GLN A 1 144 ? 19.598 -1.780 -15.863 1.00 98.75 144 GLN A O 1
ATOM 1139 N N . GLN A 1 145 ? 19.576 0.382 -15.266 1.00 98.75 145 GLN A N 1
ATOM 1140 C CA . GLN A 1 145 ? 19.402 0.098 -13.846 1.00 98.75 145 GLN A CA 1
ATOM 1141 C C . GLN A 1 145 ? 18.014 -0.478 -13.537 1.00 98.75 145 GLN A C 1
ATOM 1143 O O . GLN A 1 145 ? 17.933 -1.473 -12.821 1.00 98.75 145 GLN A O 1
ATOM 1148 N N . VAL A 1 146 ? 16.942 0.054 -14.134 1.00 98.88 146 VAL A N 1
ATOM 1149 C CA . VAL A 1 146 ? 15.589 -0.520 -14.013 1.00 98.88 146 VAL A CA 1
ATOM 1150 C C . VAL A 1 146 ? 15.559 -1.951 -14.554 1.00 98.88 146 VAL A C 1
ATOM 1152 O O . VAL A 1 146 ? 15.014 -2.838 -13.901 1.00 98.88 146 VAL A O 1
ATOM 1155 N N . THR A 1 147 ? 16.206 -2.218 -15.693 1.00 98.81 147 THR A N 1
ATOM 1156 C CA . THR A 1 147 ? 16.334 -3.582 -16.240 1.00 98.81 147 THR A CA 1
ATOM 1157 C C . THR A 1 147 ? 17.000 -4.522 -15.231 1.00 98.81 147 THR A C 1
ATOM 1159 O O . THR A 1 147 ? 16.452 -5.577 -14.924 1.00 98.81 147 THR A O 1
ATOM 1162 N N . ARG A 1 148 ? 18.139 -4.118 -14.645 1.00 98.56 148 ARG A N 1
ATOM 1163 C CA . ARG A 1 148 ? 18.844 -4.916 -13.625 1.00 98.56 148 ARG A CA 1
ATOM 1164 C C . ARG A 1 148 ? 17.996 -5.180 -12.382 1.00 98.56 148 ARG A C 1
ATOM 1166 O O . ARG A 1 148 ? 17.981 -6.301 -11.895 1.00 98.56 148 ARG A O 1
ATOM 1173 N N . MET A 1 149 ? 17.319 -4.159 -11.859 1.00 98.38 149 MET A N 1
ATOM 1174 C CA . MET A 1 149 ? 16.565 -4.259 -10.602 1.00 98.38 149 MET A CA 1
ATOM 1175 C C . MET A 1 149 ? 15.289 -5.092 -10.726 1.00 98.38 149 MET A C 1
ATOM 1177 O O . MET A 1 149 ? 14.826 -5.648 -9.736 1.00 98.38 149 MET A O 1
ATOM 1181 N N . THR A 1 150 ? 14.700 -5.146 -11.920 1.00 98.44 150 THR A N 1
ATOM 1182 C CA . THR A 1 150 ? 13.395 -5.788 -12.143 1.00 98.44 150 THR A CA 1
ATOM 1183 C C . THR A 1 150 ? 13.499 -7.145 -12.835 1.00 98.44 150 THR A C 1
ATOM 1185 O O . THR A 1 150 ? 12.558 -7.939 -12.763 1.00 98.44 150 THR A O 1
ATOM 1188 N N . GLY A 1 151 ? 14.629 -7.419 -13.496 1.00 97.25 151 GLY A N 1
ATOM 1189 C CA . GLY A 1 151 ? 14.859 -8.640 -14.267 1.00 97.25 151 GLY A CA 1
ATOM 1190 C C . GLY A 1 151 ? 13.987 -8.767 -15.515 1.00 97.25 151 GLY A C 1
ATOM 1191 O O . GLY A 1 151 ? 13.853 -9.867 -16.044 1.00 97.25 151 GLY A O 1
ATOM 1192 N N . LEU A 1 152 ? 13.358 -7.673 -15.951 1.00 98.31 152 LEU A N 1
ATOM 1193 C CA . LEU A 1 152 ? 12.502 -7.633 -17.135 1.00 98.31 152 LEU A CA 1
ATOM 1194 C C . LEU A 1 152 ? 13.327 -7.616 -18.427 1.00 98.31 152 LEU A C 1
ATOM 1196 O O . LEU A 1 152 ? 14.503 -7.248 -18.428 1.00 98.31 152 LEU A O 1
ATOM 1200 N N . ASP A 1 153 ? 12.680 -7.955 -19.544 1.00 97.75 153 ASP A N 1
ATOM 1201 C CA . ASP A 1 153 ? 13.278 -7.839 -20.875 1.00 97.75 153 ASP A CA 1
ATOM 1202 C C . ASP A 1 153 ? 13.746 -6.381 -21.126 1.00 97.75 153 ASP A C 1
ATOM 1204 O O . ASP A 1 153 ? 12.940 -5.444 -21.015 1.00 97.75 153 ASP A O 1
ATOM 1208 N N . PRO A 1 154 ? 15.022 -6.150 -21.500 1.00 98.25 154 PRO A N 1
ATOM 1209 C CA . PRO A 1 154 ? 15.531 -4.813 -21.813 1.00 98.25 154 PRO A CA 1
ATOM 1210 C C . PRO A 1 154 ? 14.715 -4.069 -22.883 1.00 98.25 154 PRO A C 1
ATOM 1212 O O . PRO A 1 154 ? 14.605 -2.841 -22.852 1.00 98.25 154 PRO A O 1
ATOM 1215 N N . ALA A 1 155 ? 14.145 -4.782 -23.855 1.00 98.12 155 ALA A N 1
ATOM 1216 C CA . ALA A 1 155 ? 13.277 -4.216 -24.877 1.00 98.12 155 ALA A CA 1
ATOM 1217 C C . ALA A 1 155 ? 11.936 -3.757 -24.289 1.00 98.12 155 ALA A C 1
ATOM 1219 O O . ALA A 1 155 ? 11.442 -2.701 -24.686 1.00 98.12 155 ALA A O 1
ATOM 1220 N N . TYR A 1 156 ? 11.369 -4.493 -23.327 1.00 98.00 156 TYR A N 1
ATOM 1221 C CA . TYR A 1 156 ? 10.168 -4.066 -22.604 1.00 98.00 156 TYR A CA 1
ATOM 1222 C C . TYR A 1 156 ? 10.436 -2.805 -21.774 1.00 98.00 156 TYR A C 1
ATOM 1224 O O . TYR A 1 156 ? 9.723 -1.813 -21.921 1.00 98.00 156 TYR A O 1
ATOM 1232 N N . VAL A 1 157 ? 11.516 -2.792 -20.984 1.00 98.62 157 VAL A N 1
ATOM 1233 C CA . VAL A 1 157 ? 11.901 -1.629 -20.161 1.00 98.62 157 VAL A CA 1
ATOM 1234 C C . VAL A 1 157 ? 12.183 -0.396 -21.021 1.00 98.62 157 VAL A C 1
ATOM 1236 O O . VAL A 1 157 ? 11.799 0.720 -20.671 1.00 98.62 157 VAL A O 1
ATOM 1239 N N . ARG A 1 158 ? 12.818 -0.577 -22.185 1.00 98.06 158 ARG A N 1
ATOM 1240 C CA . ARG A 1 158 ? 13.035 0.518 -23.137 1.00 98.06 158 ARG A CA 1
ATOM 1241 C C . ARG A 1 158 ? 11.721 1.052 -23.705 1.00 98.06 158 ARG A C 1
ATOM 1243 O O . ARG A 1 158 ? 11.561 2.268 -23.768 1.00 98.06 158 ARG A O 1
ATOM 1250 N N . ARG A 1 159 ? 10.778 0.180 -24.088 1.00 97.44 159 ARG A N 1
ATOM 1251 C CA . ARG A 1 159 ? 9.451 0.595 -24.585 1.00 97.44 159 ARG A CA 1
ATOM 1252 C C . ARG A 1 159 ? 8.634 1.334 -23.527 1.00 97.44 159 ARG A C 1
ATOM 1254 O O . ARG A 1 159 ? 7.925 2.269 -23.877 1.00 97.44 159 ARG A O 1
ATOM 1261 N N . SER A 1 160 ? 8.765 0.960 -22.255 1.00 96.56 160 SER A N 1
ATOM 1262 C CA . SER A 1 160 ? 8.117 1.662 -21.141 1.00 96.56 160 SER A CA 1
ATOM 1263 C C . SER A 1 160 ? 8.835 2.956 -20.736 1.00 96.56 160 SER A C 1
ATOM 1265 O O . SER A 1 160 ? 8.353 3.701 -19.887 1.00 96.56 160 SER A O 1
ATOM 1267 N N . GLY A 1 161 ? 10.016 3.240 -21.297 1.00 96.38 161 GLY A N 1
ATOM 1268 C CA . GLY A 1 161 ? 10.830 4.389 -20.902 1.00 96.38 161 GLY A CA 1
ATOM 1269 C C . GLY A 1 161 ? 11.261 4.339 -19.432 1.00 96.38 161 GLY A C 1
ATOM 1270 O O . GLY A 1 161 ? 11.415 5.394 -18.816 1.00 96.38 161 GLY A O 1
ATOM 1271 N N . GLY A 1 162 ? 11.389 3.137 -18.855 1.00 97.06 162 GLY A N 1
ATOM 1272 C CA . GLY A 1 162 ? 11.696 2.922 -17.437 1.00 97.06 162 GLY A CA 1
ATOM 1273 C C . GLY A 1 162 ? 10.540 3.227 -16.477 1.00 97.06 162 GLY A C 1
ATOM 1274 O O . GLY A 1 162 ? 10.757 3.233 -15.267 1.00 97.06 162 GLY A O 1
ATOM 1275 N N . ARG A 1 163 ? 9.332 3.482 -16.998 1.00 97.44 163 ARG A N 1
ATOM 1276 C CA . ARG A 1 163 ? 8.097 3.763 -16.251 1.00 97.44 163 ARG A CA 1
ATOM 1277 C C . ARG A 1 163 ? 7.170 2.557 -16.353 1.00 97.44 163 ARG A C 1
ATOM 1279 O O . ARG A 1 163 ? 6.464 2.377 -17.341 1.00 97.44 163 ARG A O 1
ATOM 1286 N N . LEU A 1 164 ? 7.245 1.669 -15.370 1.00 97.44 164 LEU A N 1
ATOM 1287 C CA . LEU A 1 164 ? 6.547 0.387 -15.419 1.00 97.44 164 LEU A CA 1
ATOM 1288 C C . LEU A 1 164 ? 5.104 0.563 -14.943 1.00 97.44 164 LEU A C 1
ATOM 1290 O O . LEU A 1 164 ? 4.861 0.734 -13.750 1.00 97.44 164 LEU A O 1
ATOM 1294 N N . GLU A 1 165 ? 4.152 0.524 -15.876 1.00 95.94 165 GLU A N 1
ATOM 1295 C CA . GLU A 1 165 ? 2.732 0.433 -15.533 1.00 95.94 165 GLU A CA 1
ATOM 1296 C C . GLU A 1 165 ? 2.468 -0.921 -14.855 1.00 95.94 165 GLU A C 1
ATOM 1298 O O . GLU A 1 165 ? 2.943 -1.966 -15.311 1.00 95.94 165 GLU A O 1
ATOM 1303 N N . THR A 1 166 ? 1.760 -0.886 -13.726 1.00 96.19 166 THR A N 1
ATOM 1304 C CA . THR A 1 166 ? 1.575 -2.024 -12.820 1.00 96.19 166 THR A CA 1
ATOM 1305 C C . THR A 1 166 ? 0.945 -3.228 -13.513 1.00 96.19 166 THR A C 1
ATOM 1307 O O . THR A 1 166 ? 1.448 -4.340 -13.361 1.00 96.19 166 THR A O 1
ATOM 1310 N N . GLN A 1 167 ? -0.139 -3.042 -14.271 1.00 95.44 167 GLN A N 1
ATOM 1311 C CA . GLN A 1 167 ? -0.839 -4.162 -14.900 1.00 95.44 167 GLN A CA 1
ATOM 1312 C C . GLN A 1 167 ? -0.027 -4.783 -16.038 1.00 95.44 167 GLN A C 1
ATOM 1314 O O . GLN A 1 167 ? 0.058 -6.008 -16.149 1.00 95.44 167 GLN A O 1
ATOM 1319 N N . ALA A 1 168 ? 0.617 -3.947 -16.851 1.00 96.06 168 ALA A N 1
ATOM 1320 C CA . ALA A 1 168 ? 1.521 -4.379 -17.902 1.00 96.06 168 ALA A CA 1
ATOM 1321 C C . ALA A 1 168 ? 2.706 -5.163 -17.319 1.00 96.06 168 ALA A C 1
ATOM 1323 O O . ALA A 1 168 ? 3.035 -6.231 -17.830 1.00 96.06 168 ALA A O 1
ATOM 1324 N N . TYR A 1 169 ? 3.294 -4.696 -16.210 1.00 97.81 169 TYR A N 1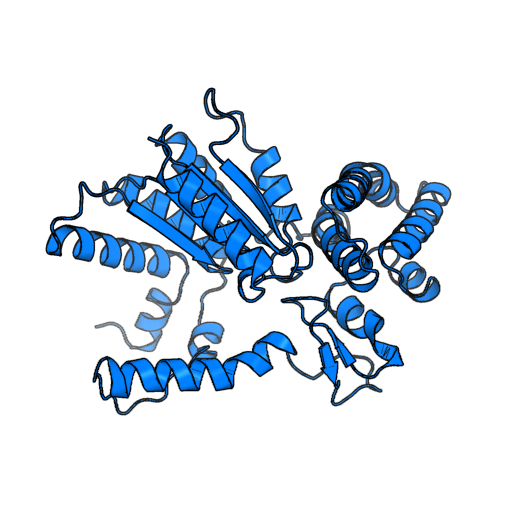
ATOM 1325 C CA . TYR A 1 169 ? 4.349 -5.415 -15.492 1.00 97.81 169 TYR A CA 1
ATOM 1326 C C . TYR A 1 169 ? 3.894 -6.801 -15.016 1.00 97.81 169 TYR A C 1
ATOM 1328 O O . TYR A 1 169 ? 4.568 -7.787 -15.313 1.00 97.81 169 TYR A O 1
ATOM 1336 N N . LEU A 1 170 ? 2.766 -6.875 -14.298 1.00 97.62 170 LEU A N 1
ATOM 1337 C CA . LEU A 1 170 ? 2.257 -8.117 -13.699 1.00 97.62 170 LEU A CA 1
ATOM 1338 C C . LEU A 1 170 ? 1.982 -9.203 -14.738 1.00 97.62 170 LEU A C 1
ATOM 1340 O O . LEU A 1 170 ? 2.062 -10.391 -14.430 1.00 97.62 170 LEU A O 1
ATOM 1344 N N . ARG A 1 171 ? 1.680 -8.791 -15.968 1.00 95.44 171 ARG A N 1
ATOM 1345 C CA . ARG A 1 171 ? 1.523 -9.696 -17.097 1.00 95.44 171 ARG A CA 1
ATOM 1346 C C . ARG A 1 171 ? 2.841 -10.017 -17.788 1.00 95.44 171 ARG A C 1
ATOM 1348 O O . ARG A 1 171 ? 3.093 -11.172 -18.104 1.00 95.44 171 ARG A O 1
ATOM 1355 N N . GLU A 1 172 ? 3.679 -9.014 -18.037 1.00 96.06 172 GLU A N 1
ATOM 1356 C CA . GLU A 1 172 ? 4.943 -9.188 -18.758 1.00 96.06 172 GLU A CA 1
ATOM 1357 C C . GLU A 1 172 ? 5.893 -10.137 -18.025 1.00 96.06 172 GLU A C 1
ATOM 1359 O O . GLU A 1 172 ? 6.495 -11.013 -18.639 1.00 96.06 172 GLU A O 1
ATOM 1364 N N . VAL A 1 173 ? 6.002 -9.997 -16.702 1.00 96.81 173 VAL A N 1
ATOM 1365 C CA . VAL A 1 173 ? 6.988 -10.727 -15.893 1.00 96.81 173 VAL A CA 1
ATOM 1366 C C . VAL A 1 173 ? 6.761 -12.247 -15.847 1.00 96.81 173 VAL A C 1
ATOM 1368 O O . VAL A 1 173 ? 7.678 -12.983 -15.480 1.00 96.81 173 VAL A O 1
ATOM 1371 N N . PHE A 1 174 ? 5.577 -12.720 -16.249 1.00 95.94 174 PHE A N 1
ATOM 1372 C CA . PHE A 1 174 ? 5.236 -14.144 -16.360 1.00 95.94 174 PHE A CA 1
ATOM 1373 C C . PHE A 1 174 ? 4.662 -14.521 -17.736 1.00 95.94 174 PHE A C 1
ATOM 1375 O O . PHE A 1 174 ? 4.046 -15.580 -17.897 1.00 95.94 174 PHE A O 1
ATOM 1382 N N . ARG A 1 175 ? 4.860 -13.663 -18.745 1.00 93.75 175 ARG A N 1
ATOM 1383 C CA . ARG A 1 175 ? 4.262 -13.832 -20.075 1.00 93.75 175 ARG A CA 1
ATOM 1384 C C . ARG A 1 175 ? 4.723 -15.110 -20.769 1.00 93.75 175 ARG A C 1
ATOM 1386 O O . ARG A 1 175 ? 3.931 -15.769 -21.436 1.00 93.75 175 ARG A O 1
ATOM 1393 N N . ASP A 1 176 ? 5.986 -15.475 -20.586 1.00 94.38 176 ASP A N 1
ATOM 1394 C CA . ASP A 1 176 ? 6.602 -16.695 -21.115 1.00 94.38 176 ASP A CA 1
ATOM 1395 C C . ASP A 1 176 ? 5.996 -17.983 -20.532 1.00 94.38 176 ASP A C 1
ATOM 1397 O O . ASP A 1 176 ? 6.023 -19.028 -21.182 1.00 94.38 176 ASP A O 1
ATOM 1401 N N . LYS A 1 177 ? 5.408 -17.900 -19.334 1.00 96.06 177 LYS A N 1
ATOM 1402 C CA . LYS A 1 177 ? 4.735 -19.010 -18.644 1.00 96.06 177 LYS A CA 1
ATOM 1403 C C . LYS A 1 177 ? 3.232 -19.069 -18.903 1.00 96.06 177 LYS A C 1
ATOM 1405 O O . LYS A 1 177 ? 2.591 -20.035 -18.499 1.00 96.06 177 LYS A O 1
ATOM 1410 N N . GLY A 1 178 ? 2.660 -18.057 -19.559 1.00 96.31 178 GLY A N 1
ATOM 1411 C CA . GLY A 1 178 ? 1.210 -17.932 -19.708 1.00 96.31 178 GLY A CA 1
ATOM 1412 C C . GLY A 1 178 ? 0.495 -17.717 -18.370 1.00 96.31 178 GLY A C 1
ATOM 1413 O O . GLY A 1 178 ? -0.620 -18.200 -18.185 1.00 96.31 178 GLY A O 1
ATOM 1414 N N . GLU A 1 179 ? 1.141 -17.028 -17.428 1.00 97.38 179 GLU A N 1
ATOM 1415 C CA . GLU A 1 179 ? 0.599 -16.720 -16.103 1.00 97.38 179 GLU A CA 1
ATOM 1416 C C . GLU A 1 179 ? 0.422 -15.204 -15.908 1.00 97.38 179 GLU A C 1
ATOM 1418 O O . GLU A 1 179 ? 1.022 -14.385 -16.606 1.00 97.38 179 GLU A O 1
ATOM 1423 N N . LEU A 1 180 ? -0.403 -14.835 -14.930 1.00 97.56 180 LEU A N 1
ATOM 1424 C CA . LEU A 1 180 ? -0.591 -13.475 -14.432 1.00 97.56 180 LEU A CA 1
ATOM 1425 C C . LEU A 1 180 ? -0.041 -13.382 -13.013 1.00 97.56 180 LEU A C 1
ATOM 1427 O O . LEU A 1 180 ? -0.303 -14.268 -12.201 1.00 97.56 180 LEU A O 1
ATOM 1431 N N . GLY A 1 181 ? 0.654 -12.293 -12.693 1.00 97.62 181 GLY A N 1
ATOM 1432 C CA . GLY A 1 181 ? 0.951 -11.915 -11.313 1.00 97.62 181 GLY A CA 1
ATOM 1433 C C . GLY A 1 181 ? -0.218 -11.178 -10.657 1.00 97.62 181 GLY A C 1
ATOM 1434 O O . GLY A 1 181 ? -1.005 -10.507 -11.327 1.00 97.62 181 GLY A O 1
ATOM 1435 N N . SER A 1 182 ? -0.312 -11.259 -9.332 1.00 97.88 182 SER A N 1
ATOM 1436 C CA . SER A 1 182 ? -1.279 -10.482 -8.555 1.00 97.88 182 SER A CA 1
ATOM 1437 C C . SER A 1 182 ? -0.757 -9.093 -8.179 1.00 97.88 182 SER A C 1
ATOM 1439 O O . SER A 1 182 ? 0.366 -8.926 -7.716 1.00 97.88 182 SER A O 1
ATOM 1441 N N . ARG A 1 183 ? -1.616 -8.078 -8.276 1.00 97.75 183 ARG A N 1
ATOM 1442 C CA . ARG A 1 183 ? -1.380 -6.733 -7.734 1.00 97.75 183 ARG A CA 1
ATOM 1443 C C . ARG A 1 183 ? -1.245 -6.745 -6.209 1.00 97.75 183 ARG A C 1
ATOM 1445 O O . ARG A 1 183 ? -0.553 -5.894 -5.653 1.00 97.75 183 ARG A O 1
ATOM 1452 N N . TYR A 1 184 ? -1.897 -7.694 -5.541 1.00 97.88 184 TYR A N 1
ATOM 1453 C CA . TYR A 1 184 ? -1.843 -7.844 -4.090 1.00 97.88 184 TYR A CA 1
ATOM 1454 C C . TYR A 1 184 ? -0.595 -8.586 -3.617 1.00 97.88 184 TYR A C 1
ATOM 1456 O O . TYR A 1 184 ? -0.217 -8.405 -2.474 1.00 97.88 184 TYR A O 1
ATOM 146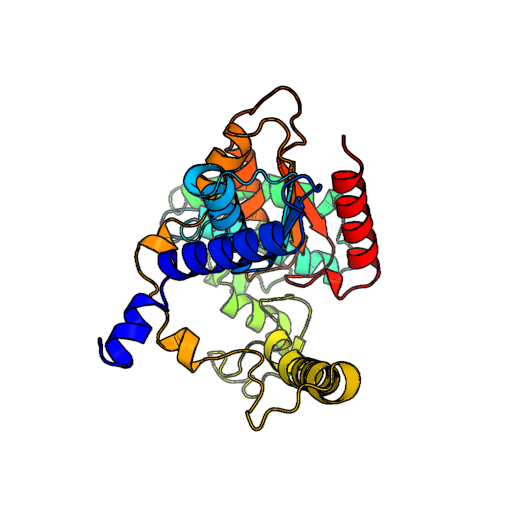4 N N . ASP A 1 185 ? 0.048 -9.411 -4.436 1.00 97.75 185 ASP A N 1
ATOM 1465 C CA . ASP A 1 185 ? 1.382 -9.971 -4.181 1.00 97.75 185 ASP A CA 1
ATOM 1466 C C . ASP A 1 185 ? 1.956 -10.387 -5.533 1.00 97.75 185 ASP A C 1
ATOM 1468 O O . ASP A 1 185 ? 1.514 -11.371 -6.127 1.00 97.75 185 ASP A O 1
ATOM 1472 N N . SER A 1 186 ? 2.936 -9.630 -6.025 1.00 96.62 186 SER A N 1
ATOM 1473 C CA . SER A 1 186 ? 3.430 -9.763 -7.405 1.00 96.62 186 SER A CA 1
ATOM 1474 C C . SER A 1 186 ? 4.050 -11.129 -7.718 1.00 96.62 186 SER A C 1
ATOM 1476 O O . SER A 1 186 ? 4.316 -11.419 -8.881 1.00 96.62 186 SER A O 1
ATOM 1478 N N . ASN A 1 187 ? 4.307 -11.963 -6.705 1.00 97.12 187 ASN A N 1
ATOM 1479 C CA . ASN A 1 187 ? 4.841 -13.315 -6.863 1.00 97.12 187 ASN A CA 1
ATOM 1480 C C . ASN A 1 187 ? 3.794 -14.420 -6.693 1.00 97.12 187 ASN A C 1
ATOM 1482 O O . ASN A 1 187 ? 4.118 -15.590 -6.894 1.00 97.12 187 ASN A O 1
ATOM 1486 N N . VAL A 1 188 ? 2.553 -14.077 -6.347 1.00 97.06 188 VAL A N 1
ATOM 1487 C CA . VAL A 1 188 ? 1.430 -15.012 -6.418 1.00 97.06 188 VAL A CA 1
ATOM 1488 C C . VAL A 1 188 ? 0.885 -14.984 -7.837 1.00 97.06 188 VAL A C 1
ATOM 1490 O O . VAL A 1 188 ? 0.434 -13.939 -8.312 1.00 97.06 188 VAL A O 1
ATOM 1493 N N . THR A 1 189 ? 0.938 -16.134 -8.506 1.00 97.00 189 THR A N 1
ATOM 1494 C CA . THR A 1 189 ? 0.544 -16.270 -9.908 1.00 97.00 189 THR A CA 1
ATOM 1495 C C . THR A 1 189 ? -0.605 -17.252 -10.107 1.00 97.00 189 THR A C 1
ATOM 1497 O O . THR A 1 189 ? -0.865 -18.126 -9.277 1.00 97.00 189 THR A O 1
ATOM 1500 N N . ALA A 1 190 ? -1.306 -17.098 -11.227 1.00 96.75 190 ALA A N 1
ATOM 1501 C CA . ALA A 1 190 ? -2.223 -18.095 -11.771 1.00 96.75 190 ALA A CA 1
ATOM 1502 C C . ALA A 1 190 ? -2.164 -18.070 -13.300 1.00 96.75 190 ALA A C 1
ATOM 1504 O O . ALA A 1 190 ? -1.720 -17.083 -13.885 1.00 96.75 190 ALA A O 1
ATOM 1505 N N . PHE A 1 191 ? -2.637 -19.130 -13.954 1.00 97.25 191 PHE A N 1
ATOM 1506 C CA . PHE A 1 191 ? -2.714 -19.171 -15.415 1.00 97.25 191 PHE A CA 1
ATOM 1507 C C . PHE A 1 191 ? -3.575 -18.028 -15.970 1.00 97.25 191 PHE A C 1
ATOM 1509 O O . PHE A 1 191 ? -4.695 -17.810 -15.503 1.00 97.25 191 PHE A O 1
ATOM 1516 N N . ASP A 1 192 ? -3.068 -17.336 -16.993 1.00 96.56 192 ASP A N 1
ATOM 1517 C CA . ASP A 1 192 ? -3.863 -16.417 -17.805 1.00 96.56 192 ASP A CA 1
ATOM 1518 C C . ASP A 1 192 ? -4.797 -17.267 -18.685 1.00 96.56 192 ASP A C 1
ATOM 1520 O O . ASP A 1 192 ? -4.306 -18.066 -19.485 1.00 96.56 192 ASP A O 1
ATOM 1524 N N . PRO A 1 193 ? -6.132 -17.139 -18.586 1.00 96.31 193 PRO A N 1
ATOM 1525 C CA . PRO A 1 193 ? -7.039 -17.822 -19.508 1.00 96.31 193 PRO A CA 1
ATOM 1526 C C . PRO A 1 193 ? -6.939 -17.291 -20.948 1.00 96.31 193 PRO A C 1
ATOM 1528 O O . PRO A 1 193 ? -7.430 -17.940 -21.873 1.00 96.31 193 PRO A O 1
ATOM 1531 N N . PHE A 1 194 ? -6.307 -16.130 -21.157 1.00 96.31 194 PHE A N 1
ATOM 1532 C CA . PHE A 1 194 ? -6.147 -15.478 -22.456 1.00 96.31 194 PHE A CA 1
ATOM 1533 C C . PHE A 1 194 ? -4.691 -15.021 -22.696 1.00 96.31 194 PHE A C 1
ATOM 1535 O O . PHE A 1 194 ? -4.453 -13.851 -23.003 1.00 96.31 194 PHE A O 1
ATOM 1542 N N . PRO A 1 195 ? -3.692 -15.925 -22.631 1.00 95.38 195 PRO A N 1
ATOM 1543 C CA . PRO A 1 195 ? -2.268 -15.561 -22.596 1.00 95.38 195 PRO A CA 1
ATOM 1544 C C . PRO A 1 195 ? -1.770 -14.903 -23.895 1.00 95.38 195 PRO A C 1
ATOM 1546 O O . PRO A 1 195 ? -0.770 -14.185 -23.902 1.00 95.38 195 PRO A O 1
ATOM 1549 N N . ASN A 1 196 ? -2.487 -15.122 -25.001 1.00 93.62 196 ASN A N 1
ATOM 1550 C CA . ASN A 1 196 ? -2.152 -14.582 -26.318 1.00 93.62 196 ASN A CA 1
ATOM 1551 C C . ASN A 1 196 ? -2.760 -13.194 -26.583 1.00 93.62 196 ASN A C 1
ATOM 1553 O O . ASN A 1 196 ? -2.366 -12.546 -27.552 1.00 93.62 196 ASN A O 1
ATOM 1557 N N . ASP A 1 197 ? -3.700 -12.727 -25.754 1.00 93.75 197 ASP A N 1
ATOM 1558 C CA . ASP A 1 197 ? -4.325 -11.416 -25.951 1.00 93.75 197 ASP A CA 1
ATOM 1559 C C . ASP A 1 197 ? -3.334 -10.286 -25.620 1.00 93.75 197 ASP A C 1
ATOM 1561 O O . ASP A 1 197 ? -2.380 -10.466 -24.861 1.00 93.75 197 ASP A O 1
ATOM 1565 N N . ALA A 1 198 ? -3.539 -9.087 -26.168 1.00 88.56 198 ALA A N 1
ATOM 1566 C CA . ALA A 1 198 ? -2.681 -7.930 -25.879 1.00 88.56 198 ALA A CA 1
ATOM 1567 C C . ALA A 1 198 ? -2.898 -7.383 -24.457 1.00 88.56 198 ALA A C 1
ATOM 1569 O O . ALA A 1 198 ? -1.939 -7.009 -23.780 1.00 88.56 198 ALA A O 1
ATOM 1570 N N . GLU A 1 199 ? -4.134 -7.462 -23.961 1.00 90.81 199 GLU A N 1
ATOM 1571 C CA . GLU A 1 199 ? -4.550 -6.993 -22.636 1.00 90.81 199 GLU A CA 1
ATOM 1572 C C . GLU A 1 199 ? -5.005 -8.147 -21.738 1.00 90.81 199 GLU A C 1
ATOM 1574 O O . GLU A 1 199 ? -5.468 -9.185 -22.217 1.00 90.81 199 GLU A O 1
ATOM 1579 N N . GLN A 1 200 ? -4.847 -7.971 -20.425 1.00 93.00 200 GLN A N 1
ATOM 1580 C CA . GLN A 1 200 ? -5.389 -8.909 -19.450 1.00 93.00 200 GLN A CA 1
ATOM 1581 C C . GLN A 1 200 ? -6.916 -8.801 -19.427 1.00 93.00 200 GLN A C 1
ATOM 1583 O O . GLN A 1 200 ? -7.468 -7.707 -19.347 1.00 93.00 200 GLN A O 1
ATOM 1588 N N . ARG A 1 201 ? -7.593 -9.951 -19.438 1.00 93.75 201 ARG A N 1
ATOM 1589 C CA . ARG A 1 201 ? -9.063 -10.031 -19.364 1.00 93.75 201 ARG A CA 1
ATOM 1590 C C . ARG A 1 201 ? -9.585 -10.658 -18.076 1.00 93.75 201 ARG A C 1
ATOM 1592 O O . ARG A 1 201 ? -10.749 -10.461 -17.741 1.00 93.75 201 ARG A O 1
ATOM 1599 N N . ALA A 1 202 ? -8.758 -11.445 -17.392 1.00 93.00 202 ALA A N 1
ATOM 1600 C CA . ALA A 1 202 ? -9.088 -12.016 -16.093 1.00 93.00 202 ALA A CA 1
ATOM 1601 C C . ALA A 1 202 ? -8.890 -10.987 -14.969 1.00 93.00 202 ALA A C 1
ATOM 1603 O O . ALA A 1 202 ? -8.125 -10.033 -15.119 1.00 93.00 202 ALA A O 1
ATOM 1604 N N . ASN A 1 203 ? -9.560 -11.193 -13.838 1.00 93.19 203 ASN A N 1
ATOM 1605 C CA . ASN A 1 203 ? -9.324 -10.416 -12.622 1.00 93.19 203 ASN A CA 1
ATOM 1606 C C . ASN A 1 203 ? -7.985 -10.794 -11.966 1.00 93.19 203 ASN A C 1
ATOM 1608 O O . ASN A 1 203 ? -7.216 -11.608 -12.478 1.00 93.19 203 ASN A O 1
ATOM 1612 N N . ASP A 1 204 ? -7.700 -10.172 -10.824 1.00 95.88 204 ASP A N 1
ATOM 1613 C CA . ASP A 1 204 ? -6.509 -10.457 -10.036 1.00 95.88 204 ASP A CA 1
ATOM 1614 C C . ASP A 1 204 ? -6.478 -11.918 -9.524 1.00 95.88 204 ASP A C 1
ATOM 1616 O O . ASP A 1 204 ? -7.424 -12.339 -8.849 1.00 95.88 204 ASP A O 1
ATOM 1620 N N . PRO A 1 205 ? -5.385 -12.671 -9.773 1.00 94.38 205 PRO A N 1
ATOM 1621 C CA . PRO A 1 205 ? -5.243 -14.066 -9.353 1.00 94.38 205 PRO A CA 1
ATOM 1622 C C . PRO A 1 205 ? -5.456 -14.310 -7.859 1.00 94.38 205 PRO A C 1
ATOM 1624 O O . PRO A 1 205 ? -6.127 -15.264 -7.459 1.00 94.38 205 PRO A O 1
ATOM 1627 N N . LEU A 1 206 ? -4.875 -13.451 -7.020 1.00 94.88 206 LEU A N 1
ATOM 1628 C CA . LEU A 1 206 ? -4.919 -13.622 -5.577 1.00 94.88 206 LEU A CA 1
ATOM 1629 C C . LEU A 1 206 ? -6.318 -13.293 -5.076 1.00 94.88 206 LEU A C 1
ATOM 1631 O O . LEU A 1 206 ? -6.892 -14.102 -4.351 1.00 94.88 206 LEU A O 1
ATOM 1635 N N . LEU A 1 207 ? -6.884 -12.159 -5.498 1.00 93.31 207 LEU A N 1
ATOM 1636 C CA . LEU A 1 207 ? -8.213 -11.737 -5.061 1.00 93.31 207 LEU A CA 1
ATOM 1637 C C . LEU A 1 207 ? -9.284 -12.778 -5.404 1.00 93.31 207 LEU A C 1
ATOM 1639 O O . LEU A 1 207 ? -10.041 -13.181 -4.522 1.00 93.31 207 LEU A O 1
ATOM 1643 N N . ASP A 1 208 ? -9.321 -13.252 -6.649 1.00 92.12 208 ASP A N 1
ATOM 1644 C CA . ASP A 1 208 ? -10.315 -14.239 -7.082 1.00 92.12 208 ASP A CA 1
ATOM 1645 C C . ASP A 1 208 ? -10.163 -15.561 -6.315 1.00 92.12 208 ASP A C 1
ATOM 1647 O O . ASP A 1 208 ? -11.155 -16.143 -5.863 1.00 92.12 208 ASP A O 1
ATOM 1651 N N . SER A 1 209 ? -8.921 -16.014 -6.102 1.00 92.62 209 SER A N 1
ATOM 1652 C CA . SER A 1 209 ? -8.651 -17.291 -5.431 1.00 92.62 209 SER A CA 1
ATOM 1653 C C . SER A 1 209 ? -9.078 -17.316 -3.957 1.00 92.62 209 SER A C 1
ATOM 1655 O O . SER A 1 209 ? -9.466 -18.372 -3.449 1.00 92.62 209 SER A O 1
ATOM 1657 N N . ILE A 1 210 ? -9.060 -16.172 -3.260 1.00 92.81 210 ILE A N 1
ATOM 1658 C CA . ILE A 1 210 ? -9.389 -16.116 -1.828 1.00 92.81 210 ILE A CA 1
ATOM 1659 C C . ILE A 1 210 ? -10.886 -15.955 -1.546 1.00 92.81 210 ILE A C 1
ATOM 1661 O O . ILE A 1 210 ? -11.324 -16.285 -0.440 1.00 92.81 210 ILE A O 1
ATOM 1665 N N . ILE A 1 211 ? -11.697 -15.485 -2.503 1.00 93.81 211 ILE A N 1
ATOM 1666 C CA . ILE A 1 211 ? -13.124 -15.186 -2.275 1.00 93.81 211 ILE A CA 1
ATOM 1667 C C . ILE A 1 211 ? -13.893 -16.429 -1.816 1.00 93.81 211 ILE A C 1
ATOM 1669 O O . ILE A 1 211 ? -14.586 -16.384 -0.798 1.00 93.81 211 ILE A O 1
ATOM 1673 N N . ALA A 1 212 ? -13.777 -17.545 -2.536 1.00 94.50 212 ALA A N 1
ATOM 1674 C CA . ALA A 1 212 ? -14.518 -18.769 -2.231 1.00 94.50 212 ALA A CA 1
ATOM 1675 C C . ALA A 1 212 ? -14.160 -19.387 -0.859 1.00 94.50 212 ALA A C 1
ATOM 1677 O O . ALA A 1 212 ? -15.083 -19.626 -0.065 1.00 94.50 212 ALA A O 1
ATOM 1678 N N . PRO A 1 213 ? -12.874 -19.628 -0.518 1.00 94.88 213 PRO A N 1
ATOM 1679 C CA . PRO A 1 213 ? -12.524 -20.217 0.774 1.00 94.88 213 PRO A CA 1
ATOM 1680 C C . PRO A 1 213 ? -12.870 -19.295 1.952 1.00 94.88 213 PRO A C 1
ATOM 1682 O O . PRO A 1 213 ? -13.410 -19.768 2.953 1.00 94.88 213 PRO A O 1
ATOM 1685 N N . THR A 1 214 ? -12.640 -17.983 1.834 1.00 94.06 214 THR A N 1
ATOM 1686 C CA . THR A 1 214 ? -12.959 -17.034 2.919 1.00 94.06 214 THR A CA 1
ATOM 1687 C C . THR A 1 214 ? -14.464 -16.853 3.110 1.00 94.06 214 THR A C 1
ATOM 1689 O O . THR A 1 214 ? -14.935 -16.835 4.246 1.00 94.06 214 THR A O 1
ATOM 1692 N N . THR A 1 215 ? -15.241 -16.808 2.022 1.00 95.50 215 THR A N 1
ATOM 1693 C CA . THR A 1 215 ? -16.712 -16.799 2.082 1.00 95.50 215 THR A CA 1
ATOM 1694 C C . THR A 1 215 ? -17.231 -18.047 2.781 1.00 95.50 215 THR A C 1
ATOM 1696 O O . THR A 1 215 ? -18.062 -17.943 3.680 1.00 95.50 215 THR A O 1
ATOM 1699 N N . THR A 1 216 ? -16.709 -19.222 2.418 1.00 95.56 216 THR A N 1
ATOM 1700 C CA . THR A 1 216 ? -17.109 -20.496 3.029 1.00 95.56 216 THR A CA 1
ATOM 1701 C C . THR A 1 216 ? -16.837 -20.493 4.531 1.00 95.56 216 THR A C 1
ATOM 1703 O O . THR A 1 216 ? -17.742 -20.772 5.315 1.00 95.56 216 THR A O 1
ATOM 1706 N N . ALA A 1 217 ? -15.623 -20.113 4.939 1.00 95.50 217 ALA A N 1
ATOM 1707 C CA . ALA A 1 217 ? -15.238 -20.056 6.346 1.00 95.50 217 ALA A CA 1
ATOM 1708 C C . ALA A 1 217 ? -16.082 -19.050 7.147 1.00 95.50 217 ALA A C 1
ATOM 1710 O O . ALA A 1 217 ? -16.486 -19.336 8.274 1.00 95.50 217 ALA A O 1
ATOM 1711 N N . MET A 1 218 ? -16.384 -17.883 6.573 1.00 95.31 218 MET A N 1
ATOM 1712 C CA . MET A 1 218 ? -17.165 -16.860 7.266 1.00 95.31 218 MET A CA 1
ATOM 1713 C C . MET A 1 218 ? -18.646 -17.236 7.386 1.00 95.31 218 MET A C 1
ATOM 1715 O O . MET A 1 218 ? -19.232 -17.077 8.457 1.00 95.31 218 MET A O 1
ATOM 1719 N N . VAL A 1 219 ? -19.250 -17.777 6.323 1.00 94.56 219 VAL A N 1
ATOM 1720 C CA . VAL A 1 219 ? -20.634 -18.284 6.357 1.00 94.56 219 VAL A CA 1
ATOM 1721 C C . VAL A 1 219 ? -20.761 -19.398 7.385 1.00 94.56 219 VAL A C 1
ATOM 1723 O O . VAL A 1 219 ? -21.694 -19.393 8.190 1.00 94.56 219 VAL A O 1
ATOM 1726 N N . ASP A 1 220 ? -19.807 -20.324 7.396 1.00 94.75 220 ASP A N 1
ATOM 1727 C CA . ASP A 1 220 ? -19.730 -21.379 8.393 1.00 94.75 220 ASP A CA 1
ATOM 1728 C C . ASP A 1 220 ? -19.690 -20.812 9.821 1.00 94.75 220 ASP A C 1
ATOM 1730 O O . ASP A 1 220 ? -20.558 -21.108 10.647 1.00 94.75 220 ASP A O 1
ATOM 1734 N N . PHE A 1 221 ? -18.726 -19.933 10.095 1.00 95.56 221 PHE A N 1
ATOM 1735 C CA . PHE A 1 221 ? -18.561 -19.320 11.406 1.00 95.56 221 PHE A CA 1
ATOM 1736 C C . PHE A 1 221 ? -19.840 -18.614 11.880 1.00 95.56 221 PHE A C 1
ATOM 1738 O O . PHE A 1 221 ? -20.319 -18.862 12.987 1.00 95.56 221 PHE A O 1
ATOM 1745 N N . VAL A 1 222 ? -20.443 -17.771 11.041 1.00 94.06 222 VAL A N 1
ATOM 1746 C CA . VAL A 1 222 ? -21.643 -17.010 11.418 1.00 94.06 222 VAL A CA 1
ATOM 1747 C C . VAL A 1 222 ? -22.846 -17.926 11.657 1.00 94.06 222 VAL A C 1
ATOM 1749 O O . VAL A 1 222 ? -23.575 -17.751 12.636 1.00 94.06 222 VAL A O 1
ATOM 1752 N N . THR A 1 223 ? -23.055 -18.924 10.799 1.00 93.44 223 THR A N 1
ATOM 1753 C CA . THR A 1 223 ? -24.276 -19.743 10.842 1.00 93.44 223 THR A CA 1
ATOM 1754 C C . THR A 1 223 ? -24.193 -20.909 11.822 1.00 93.44 223 THR A C 1
ATOM 1756 O O . THR A 1 223 ? -25.182 -21.191 12.502 1.00 93.44 223 THR A O 1
ATOM 1759 N N . ARG A 1 224 ? -23.042 -21.589 11.920 1.00 93.88 224 ARG A N 1
ATOM 1760 C CA . ARG A 1 224 ? -22.865 -22.790 12.754 1.00 93.88 224 ARG A CA 1
ATOM 1761 C C . ARG A 1 224 ? -22.206 -22.499 14.098 1.00 93.88 224 ARG A C 1
ATOM 1763 O O . ARG A 1 224 ? -22.607 -23.110 15.083 1.00 93.88 224 ARG A O 1
ATOM 1770 N N . VAL A 1 225 ? -21.235 -21.583 14.160 1.00 95.75 225 VAL A N 1
ATOM 1771 C CA . VAL A 1 225 ? -20.514 -21.279 15.413 1.00 95.75 225 VAL A CA 1
ATOM 1772 C C . VAL A 1 225 ? -21.230 -20.198 16.218 1.00 95.75 225 VAL A C 1
ATOM 1774 O O . VAL A 1 225 ? -21.539 -20.406 17.387 1.00 95.75 225 VAL A O 1
ATOM 1777 N N . VAL A 1 226 ? -21.531 -19.055 15.598 1.00 96.12 226 VAL A N 1
ATOM 1778 C CA . VAL A 1 226 ? -22.282 -17.964 16.247 1.00 96.12 226 VAL A CA 1
ATOM 1779 C C . VAL A 1 226 ? -23.776 -18.297 16.335 1.00 96.12 226 VAL A C 1
ATOM 1781 O O . VAL A 1 226 ? -24.454 -17.858 17.262 1.00 96.12 226 VAL A O 1
ATOM 1784 N N . GLY A 1 227 ? -24.295 -19.092 15.394 1.00 95.06 227 GLY A N 1
ATOM 1785 C CA . GLY A 1 227 ? -25.701 -19.500 15.361 1.00 95.06 227 GLY A CA 1
ATOM 1786 C C . GLY A 1 227 ? -26.640 -18.456 14.753 1.00 95.06 227 GLY A C 1
ATOM 1787 O O . GLY A 1 227 ? -27.860 -18.590 14.871 1.00 95.06 227 GLY A O 1
ATOM 1788 N N . TRP A 1 228 ? -26.109 -17.418 14.096 1.00 93.69 228 TRP A N 1
ATOM 1789 C CA . TRP A 1 228 ? -26.925 -16.411 13.426 1.00 93.69 228 TRP A CA 1
ATOM 1790 C C . TRP A 1 228 ? -27.344 -16.918 12.046 1.00 93.69 228 TRP A C 1
ATOM 1792 O O . TRP A 1 228 ? -26.614 -16.823 11.060 1.00 93.69 228 TRP A O 1
ATOM 1802 N N . LYS A 1 229 ? -28.537 -17.511 11.996 1.00 87.69 229 LYS A N 1
ATOM 1803 C CA . LYS A 1 229 ? -29.132 -18.028 10.763 1.00 87.69 229 LYS A CA 1
ATOM 1804 C C . LYS A 1 229 ? -29.885 -16.906 10.061 1.00 87.69 229 LYS A C 1
ATOM 1806 O O . LYS A 1 229 ? -30.878 -16.408 10.587 1.00 87.69 229 LYS A O 1
ATOM 1811 N N . ILE A 1 230 ? -29.406 -16.526 8.885 1.00 84.38 230 ILE A N 1
ATOM 1812 C CA . ILE A 1 230 ? -30.028 -15.523 8.025 1.00 84.38 230 ILE A CA 1
ATOM 1813 C C . ILE A 1 230 ? -30.269 -16.125 6.642 1.00 84.38 230 ILE A C 1
ATOM 1815 O O . ILE A 1 230 ? -29.418 -16.845 6.123 1.00 84.38 230 ILE A O 1
ATOM 1819 N N . ASP A 1 231 ? -31.427 -15.825 6.057 1.00 87.38 231 ASP A N 1
ATOM 1820 C CA . ASP A 1 231 ? -31.759 -16.191 4.678 1.00 87.38 231 ASP A CA 1
ATOM 1821 C C . ASP A 1 231 ? -31.268 -15.096 3.720 1.00 87.38 231 ASP A C 1
ATOM 1823 O O . ASP A 1 231 ? -32.034 -14.301 3.177 1.00 87.38 231 ASP A O 1
ATOM 1827 N N . ALA A 1 232 ? -29.943 -14.961 3.629 1.00 88.19 232 ALA A N 1
ATOM 1828 C CA . ALA A 1 232 ? -29.282 -14.002 2.754 1.00 88.19 232 ALA A CA 1
ATOM 1829 C C . ALA A 1 232 ? -27.923 -14.534 2.292 1.00 88.19 232 ALA A C 1
ATOM 1831 O O . ALA A 1 232 ? -27.202 -15.198 3.039 1.00 88.19 232 ALA A O 1
ATOM 1832 N N . GLN A 1 233 ? -27.539 -14.190 1.063 1.00 89.44 233 GLN A N 1
ATOM 1833 C CA . GLN A 1 233 ? -26.214 -14.506 0.541 1.00 89.44 233 GLN A CA 1
ATOM 1834 C C . GLN A 1 233 ? -25.148 -13.639 1.224 1.00 89.44 233 GLN A C 1
ATOM 1836 O O . GLN A 1 233 ? -25.217 -12.409 1.185 1.00 89.44 233 GLN A O 1
ATOM 1841 N N . TYR A 1 234 ? -24.112 -14.271 1.776 1.00 91.50 234 TYR A N 1
ATOM 1842 C CA . TYR A 1 234 ? -22.917 -13.553 2.211 1.00 91.50 234 TYR A CA 1
ATOM 1843 C C . TYR A 1 234 ? -22.130 -13.052 0.997 1.00 91.50 234 TYR A C 1
ATOM 1845 O O . TYR A 1 234 ? -21.807 -13.820 0.090 1.00 91.50 234 TYR A O 1
ATOM 1853 N N . ARG A 1 235 ? -21.797 -11.761 0.991 1.00 92.25 235 ARG A N 1
ATOM 1854 C CA . ARG A 1 235 ? -20.989 -11.127 -0.055 1.00 92.25 235 ARG A CA 1
ATOM 1855 C C . ARG A 1 235 ? -19.648 -10.711 0.540 1.00 92.25 235 ARG A C 1
ATOM 1857 O O . ARG A 1 235 ? -19.594 -9.703 1.238 1.00 92.25 235 ARG A O 1
ATOM 1864 N N . ALA A 1 236 ? -18.581 -11.468 0.262 1.00 91.00 236 ALA A N 1
ATOM 1865 C CA . ALA A 1 236 ? -17.225 -11.113 0.702 1.00 91.00 236 ALA A CA 1
ATOM 1866 C C . ALA A 1 236 ? -16.791 -9.739 0.170 1.00 91.00 236 ALA A C 1
ATOM 1868 O O . ALA A 1 236 ? -16.207 -8.946 0.902 1.00 91.00 236 ALA A O 1
ATOM 1869 N N . LEU A 1 237 ? -17.164 -9.439 -1.077 1.00 91.50 237 LEU A N 1
ATOM 1870 C CA . LEU A 1 237 ? -17.122 -8.109 -1.672 1.00 91.50 237 LEU A CA 1
ATOM 1871 C C . LEU A 1 237 ? -18.497 -7.800 -2.261 1.00 91.50 237 LEU A C 1
ATOM 1873 O O . LEU A 1 237 ? -19.087 -8.632 -2.951 1.00 91.50 237 LEU A O 1
ATOM 1877 N N .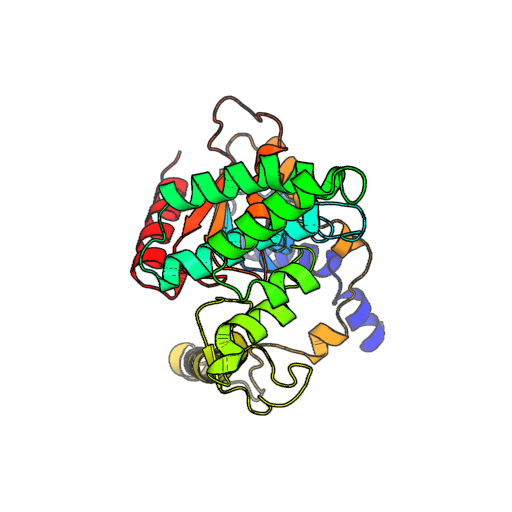 ASN A 1 238 ? -19.023 -6.605 -1.993 1.00 91.88 238 ASN A N 1
ATOM 1878 C CA . ASN A 1 238 ? -20.311 -6.183 -2.534 1.00 91.88 238 ASN A CA 1
ATOM 1879 C C . ASN A 1 238 ? -20.117 -5.166 -3.665 1.00 91.88 238 ASN A C 1
ATOM 1881 O O . ASN A 1 238 ? -20.034 -3.961 -3.426 1.00 91.88 238 ASN A O 1
ATOM 1885 N N . TYR A 1 239 ? -20.069 -5.665 -4.901 1.00 90.12 239 TYR A N 1
ATOM 1886 C CA . TYR A 1 239 ? -19.874 -4.833 -6.090 1.00 90.12 239 TYR A CA 1
ATOM 1887 C C . TYR A 1 239 ? -21.029 -3.860 -6.355 1.00 90.12 239 TYR A C 1
ATOM 1889 O O . TYR A 1 239 ? -20.801 -2.814 -6.954 1.00 90.12 239 TYR A O 1
ATOM 1897 N N . ASP A 1 240 ? -22.245 -4.148 -5.884 1.00 90.94 240 ASP A N 1
ATOM 1898 C CA . ASP A 1 240 ? -23.372 -3.217 -6.030 1.00 90.94 240 ASP A CA 1
ATOM 1899 C C . ASP A 1 240 ? -23.173 -1.983 -5.145 1.00 90.94 240 ASP A C 1
ATOM 1901 O O . ASP A 1 240 ? -23.364 -0.858 -5.598 1.00 90.94 240 ASP A O 1
ATOM 1905 N N . VAL A 1 241 ? -22.705 -2.180 -3.907 1.00 91.00 241 VAL A N 1
ATOM 1906 C CA . VAL A 1 241 ? -22.320 -1.063 -3.029 1.00 91.00 241 VAL A CA 1
ATOM 1907 C C . VAL A 1 241 ? -21.126 -0.318 -3.616 1.00 91.00 241 VAL A C 1
ATOM 1909 O O . VAL A 1 241 ? -21.142 0.904 -3.646 1.00 91.00 241 VAL A O 1
ATOM 1912 N N . ASN A 1 242 ? -20.117 -1.030 -4.127 1.00 90.12 242 ASN A N 1
ATOM 1913 C CA . ASN A 1 242 ? -18.935 -0.409 -4.730 1.00 90.12 242 ASN A CA 1
ATOM 1914 C C . ASN A 1 242 ? -19.282 0.497 -5.929 1.00 90.12 242 ASN A C 1
ATOM 1916 O O . ASN A 1 242 ? -18.758 1.605 -6.014 1.00 90.12 242 ASN A O 1
ATOM 1920 N N . LYS A 1 243 ? -20.199 0.061 -6.805 1.00 90.31 243 LYS A N 1
ATOM 1921 C CA . LYS A 1 243 ? -20.691 0.846 -7.954 1.00 90.31 243 LYS A CA 1
ATOM 1922 C C . LYS A 1 243 ? -21.469 2.095 -7.545 1.00 90.31 243 LYS A C 1
ATOM 1924 O O . LYS A 1 243 ? -21.459 3.078 -8.274 1.00 90.31 243 LYS A O 1
ATOM 1929 N N . LEU A 1 244 ? -22.178 2.029 -6.419 1.00 91.06 244 LEU A N 1
ATOM 1930 C CA . LEU A 1 244 ? -22.966 3.139 -5.883 1.00 91.06 244 LEU A CA 1
ATOM 1931 C C . LEU A 1 244 ? -22.173 4.023 -4.915 1.00 91.06 244 LEU A C 1
ATOM 1933 O O . LEU A 1 244 ? -22.710 5.022 -4.441 1.00 91.06 244 LEU A O 1
ATOM 1937 N N . TRP A 1 245 ? -20.938 3.640 -4.588 1.00 90.94 245 TRP A N 1
ATOM 1938 C CA . TRP A 1 245 ? -20.094 4.395 -3.679 1.00 90.94 245 TRP A CA 1
ATOM 1939 C C . TRP A 1 245 ? -19.728 5.732 -4.310 1.00 90.94 245 TRP A C 1
ATOM 1941 O O . TRP A 1 245 ? -19.312 5.789 -5.465 1.00 90.94 245 TRP A O 1
ATOM 1951 N N . ASP A 1 246 ? -19.889 6.812 -3.558 1.00 87.12 246 ASP A N 1
ATOM 1952 C CA . ASP A 1 246 ? -19.550 8.144 -4.029 1.00 87.12 246 ASP A CA 1
ATOM 1953 C C . ASP A 1 246 ? -18.030 8.362 -3.968 1.00 87.12 246 ASP A C 1
ATOM 1955 O O . ASP A 1 246 ? -17.458 8.673 -2.921 1.00 87.12 246 ASP A O 1
ATOM 1959 N N . TRP A 1 247 ? -17.364 8.186 -5.111 1.00 79.94 247 TRP A N 1
ATOM 1960 C CA . TRP A 1 247 ? -15.925 8.409 -5.302 1.00 79.94 247 TRP A CA 1
ATOM 1961 C C . TRP A 1 247 ? -15.595 9.895 -5.545 1.00 79.94 247 TRP A C 1
ATOM 1963 O O . TRP A 1 247 ? -14.782 10.227 -6.407 1.00 79.94 247 TRP A O 1
ATOM 1973 N N . ASN A 1 248 ? -16.256 10.797 -4.815 1.00 80.56 248 ASN A N 1
ATOM 1974 C CA . ASN A 1 248 ? -16.099 12.246 -4.949 1.00 80.56 248 ASN A CA 1
ATOM 1975 C C . ASN A 1 248 ? -14.736 12.776 -4.450 1.00 80.56 248 ASN A C 1
ATOM 1977 O O . ASN A 1 248 ? -13.867 12.050 -3.954 1.00 80.56 248 ASN A O 1
ATOM 1981 N N . ASP A 1 249 ? -14.581 14.100 -4.525 1.00 82.62 249 ASP A N 1
ATOM 1982 C CA . ASP A 1 249 ? -13.398 14.831 -4.068 1.00 82.62 249 ASP A CA 1
ATOM 1983 C C . ASP A 1 249 ? -13.040 14.588 -2.589 1.00 82.62 249 ASP A C 1
ATOM 1985 O O . ASP A 1 249 ? -11.869 14.694 -2.222 1.00 82.62 249 ASP A O 1
ATOM 1989 N N . GLU A 1 250 ? -13.993 14.221 -1.720 1.00 84.94 250 GLU A N 1
ATOM 1990 C CA . GLU A 1 250 ? -13.687 13.898 -0.316 1.00 84.94 250 GLU A CA 1
ATOM 1991 C C . GLU A 1 250 ? -12.821 12.654 -0.177 1.00 84.94 250 GLU A C 1
ATOM 1993 O O . GLU A 1 250 ? -12.024 12.568 0.766 1.00 84.94 250 GLU A O 1
ATOM 1998 N N . LEU A 1 251 ? -12.961 11.701 -1.100 1.00 83.44 251 LEU A N 1
ATOM 1999 C CA . LEU A 1 251 ? -12.068 10.559 -1.153 1.00 83.44 251 LEU A CA 1
ATOM 2000 C C . LEU A 1 251 ? -10.688 10.981 -1.653 1.00 83.44 251 LEU A C 1
ATOM 2002 O O . LEU A 1 251 ? -9.690 10.598 -1.046 1.00 83.44 251 LEU A O 1
ATOM 2006 N N . ARG A 1 252 ? -10.629 11.818 -2.700 1.00 84.94 252 ARG A N 1
ATOM 2007 C CA . ARG A 1 252 ? -9.365 12.321 -3.270 1.00 84.94 252 ARG A CA 1
ATOM 2008 C C . ARG A 1 252 ? -8.514 13.083 -2.251 1.00 84.94 252 ARG A C 1
ATOM 2010 O O . ARG A 1 252 ? -7.295 13.063 -2.346 1.00 84.94 252 ARG A O 1
ATOM 2017 N N . LYS A 1 253 ? -9.114 13.693 -1.224 1.00 87.69 253 LYS A N 1
ATOM 2018 C CA . LYS A 1 253 ? -8.365 14.311 -0.107 1.00 87.69 253 LYS A CA 1
ATOM 2019 C C . LYS A 1 253 ? -7.532 13.310 0.711 1.00 87.69 253 LYS A C 1
ATOM 2021 O O . LYS A 1 253 ? -6.653 13.727 1.467 1.00 87.69 253 LYS A O 1
ATOM 2026 N N . GLY A 1 254 ? -7.814 12.011 0.603 1.00 92.12 254 GLY A N 1
ATOM 2027 C CA . GLY A 1 254 ? -7.151 10.962 1.369 1.00 92.12 254 GLY A CA 1
ATOM 2028 C C . GLY A 1 254 ? -7.406 11.067 2.874 1.00 92.12 254 GLY A C 1
ATOM 2029 O O . GLY A 1 254 ? -8.434 11.579 3.326 1.00 92.12 254 GLY A O 1
ATOM 2030 N N . ALA A 1 255 ? -6.458 10.547 3.655 1.00 96.06 255 ALA A N 1
ATOM 2031 C CA . ALA A 1 255 ? -6.528 10.520 5.118 1.00 96.06 255 ALA A CA 1
ATOM 2032 C C . ALA A 1 255 ? -5.240 11.009 5.812 1.00 96.06 255 ALA A C 1
ATOM 2034 O O . ALA A 1 255 ? -5.150 11.006 7.044 1.00 96.06 255 ALA A O 1
ATOM 2035 N N . VAL A 1 256 ? -4.245 11.475 5.043 1.00 95.62 256 VAL A N 1
ATOM 2036 C CA . VAL A 1 256 ? -2.972 12.005 5.570 1.00 95.62 256 VAL A CA 1
ATOM 2037 C C . VAL A 1 256 ? -3.194 13.194 6.503 1.00 95.62 256 VAL A C 1
ATOM 2039 O O . VAL A 1 256 ? -2.558 13.280 7.553 1.00 95.62 256 VAL A O 1
ATOM 2042 N N . THR A 1 257 ? -4.106 14.105 6.157 1.00 95.56 257 THR A N 1
ATOM 2043 C CA . THR A 1 257 ? -4.413 15.279 6.987 1.00 95.56 257 THR A CA 1
ATOM 2044 C C . THR A 1 257 ? -4.910 14.861 8.368 1.00 95.56 257 THR A C 1
ATOM 2046 O O . THR A 1 257 ? -4.364 15.307 9.377 1.00 95.56 257 THR A O 1
ATOM 2049 N N . GLN A 1 258 ? -5.871 13.937 8.426 1.00 97.38 258 GLN A N 1
ATOM 2050 C CA . GLN A 1 258 ? -6.422 13.425 9.681 1.00 97.38 258 GLN A CA 1
ATOM 2051 C C . GLN A 1 258 ? -5.388 12.619 10.467 1.00 97.38 258 GLN A C 1
ATOM 2053 O O . GLN A 1 258 ? -5.360 12.712 11.694 1.00 97.38 258 GLN A O 1
ATOM 2058 N N . LEU A 1 259 ? -4.495 11.885 9.794 1.00 96.62 259 LEU A N 1
ATOM 2059 C CA . LEU A 1 259 ? -3.367 11.218 10.446 1.00 96.62 259 LEU A CA 1
ATOM 2060 C C . LEU A 1 259 ? -2.457 12.234 11.152 1.00 96.62 259 LEU A C 1
ATOM 2062 O O . LEU A 1 259 ? -2.191 12.097 12.346 1.00 96.62 259 LEU A O 1
ATOM 2066 N N . ARG A 1 260 ? -2.024 13.281 10.437 1.00 95.50 260 ARG A N 1
ATOM 2067 C CA . ARG A 1 260 ? -1.163 14.346 10.982 1.00 95.50 260 ARG A CA 1
ATOM 2068 C C . ARG A 1 260 ? -1.834 15.063 12.150 1.00 95.50 260 ARG A C 1
ATOM 2070 O O . ARG A 1 260 ? -1.197 15.267 13.178 1.00 95.50 260 ARG A O 1
ATOM 2077 N N . GLN A 1 261 ? -3.115 15.403 12.012 1.00 96.25 261 GLN A N 1
ATOM 2078 C CA . GLN A 1 261 ? -3.890 16.046 13.072 1.00 96.25 261 GLN A CA 1
ATOM 2079 C C . GLN A 1 261 ? -4.021 15.141 14.301 1.00 96.25 261 GLN A C 1
ATOM 2081 O O . GLN A 1 261 ? -3.727 15.587 15.404 1.00 96.25 261 GLN A O 1
ATOM 2086 N N . SER A 1 262 ? -4.367 13.862 14.128 1.00 96.38 262 SER A N 1
ATOM 2087 C CA . SER A 1 262 ? -4.534 12.925 15.251 1.00 96.38 262 SER A CA 1
ATOM 2088 C C . SER A 1 262 ? -3.244 12.739 16.056 1.00 96.38 262 SER A C 1
ATOM 2090 O O . SER A 1 262 ? -3.259 12.729 17.287 1.00 96.38 262 SER A O 1
ATOM 2092 N N . VAL A 1 263 ? -2.109 12.623 15.355 1.00 94.94 263 VAL A N 1
ATOM 2093 C CA . VAL A 1 263 ? -0.769 12.480 15.954 1.00 94.94 263 VAL A CA 1
ATOM 2094 C C . VAL A 1 263 ? -0.308 13.765 16.655 1.00 94.94 263 VAL A C 1
ATOM 2096 O O . VAL A 1 263 ? 0.473 13.691 17.610 1.00 94.94 263 VAL A O 1
ATOM 2099 N N . ALA A 1 264 ? -0.767 14.931 16.192 1.00 94.19 264 ALA A N 1
ATOM 2100 C CA . ALA A 1 264 ? -0.487 16.223 16.813 1.00 94.19 264 ALA A CA 1
ATOM 2101 C C . ALA A 1 264 ? -1.372 16.493 18.043 1.00 94.19 264 ALA A C 1
ATOM 2103 O O . ALA A 1 264 ? -0.879 17.035 19.028 1.00 94.19 264 ALA A O 1
ATOM 2104 N N . ILE A 1 265 ? -2.651 16.100 17.996 1.00 94.69 265 ILE A N 1
ATOM 2105 C CA . ILE A 1 265 ? -3.621 16.268 19.091 1.00 94.69 265 ILE A CA 1
ATOM 2106 C C . ILE A 1 265 ? -3.192 15.475 20.327 1.00 94.69 265 ILE A C 1
ATOM 2108 O O . ILE A 1 265 ? -3.216 16.006 21.437 1.00 94.69 265 ILE A O 1
ATOM 2112 N N . ASP A 1 266 ? -2.799 14.213 20.145 1.00 93.50 266 ASP A N 1
ATOM 2113 C CA . ASP A 1 266 ? -2.362 13.357 21.245 1.00 93.50 266 ASP A CA 1
ATOM 2114 C C . ASP A 1 266 ? -0.869 13.003 21.099 1.00 93.50 266 ASP A C 1
ATOM 2116 O O . ASP A 1 266 ? -0.503 12.150 20.280 1.0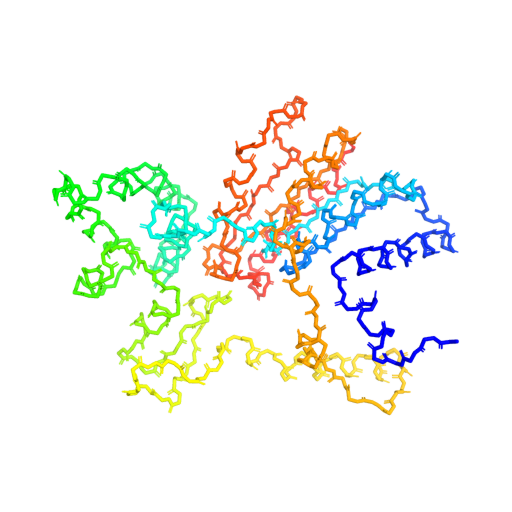0 93.50 266 ASP A O 1
ATOM 2120 N N . PRO A 1 267 ? 0.023 13.602 21.915 1.00 90.44 267 PRO A N 1
ATOM 2121 C CA . PRO A 1 267 ? 1.454 13.316 21.860 1.00 90.44 267 PRO A CA 1
ATOM 2122 C C . PRO A 1 267 ? 1.797 11.870 22.259 1.00 90.44 267 PRO A C 1
ATOM 2124 O O . PRO A 1 267 ? 2.916 11.422 22.005 1.00 90.44 267 PRO A O 1
ATOM 2127 N N . LYS A 1 268 ? 0.857 11.123 22.856 1.00 91.81 268 LYS A N 1
ATOM 2128 C CA . LYS A 1 268 ? 1.015 9.708 23.220 1.00 91.81 268 LYS A CA 1
ATOM 2129 C C . LYS A 1 268 ? 0.454 8.748 22.170 1.00 91.81 268 LYS A C 1
ATOM 2131 O O . LYS A 1 268 ? 0.732 7.552 22.270 1.00 91.81 268 LYS A O 1
ATOM 2136 N N . LEU A 1 269 ? -0.288 9.233 21.168 1.00 95.00 269 LEU A N 1
ATOM 2137 C CA . LEU A 1 269 ? -0.789 8.386 20.086 1.00 95.00 269 LEU A CA 1
ATOM 2138 C C . LEU A 1 269 ? 0.383 7.756 19.324 1.00 95.00 269 LEU A C 1
ATOM 2140 O O . LEU A 1 269 ? 1.325 8.442 18.914 1.00 95.00 269 LEU A O 1
ATOM 2144 N N . ARG A 1 270 ? 0.302 6.438 19.126 1.00 95.62 270 ARG A N 1
ATOM 2145 C CA . ARG A 1 270 ? 1.246 5.652 18.326 1.00 95.62 270 ARG A CA 1
ATOM 2146 C C . ARG A 1 270 ? 0.605 5.226 17.010 1.00 95.62 270 ARG A C 1
ATOM 2148 O O . ARG A 1 270 ? -0.564 4.851 16.984 1.00 95.62 270 ARG A O 1
ATOM 2155 N N . VAL A 1 271 ? 1.380 5.201 15.938 1.00 97.31 271 VAL A N 1
ATOM 2156 C CA . VAL A 1 271 ? 0.960 4.722 14.623 1.00 97.31 271 VAL A CA 1
ATOM 2157 C C . VAL A 1 271 ? 1.996 3.741 14.092 1.00 97.31 271 VAL A C 1
ATOM 2159 O O . VAL A 1 271 ? 3.182 4.064 14.014 1.00 97.31 271 VAL A O 1
ATOM 2162 N N . LEU A 1 272 ? 1.533 2.554 13.713 1.00 98.00 272 LEU A N 1
ATOM 2163 C CA . LEU A 1 272 ? 2.311 1.566 12.975 1.00 98.00 272 LEU A CA 1
ATOM 2164 C C . LEU A 1 272 ? 1.667 1.379 11.604 1.00 98.00 272 LEU A C 1
ATOM 2166 O O . LEU A 1 272 ? 0.518 0.956 11.522 1.00 98.00 272 LEU A O 1
ATOM 2170 N N . ILE A 1 273 ? 2.398 1.690 10.543 1.00 98.56 273 ILE A N 1
ATOM 2171 C CA . ILE A 1 273 ? 2.016 1.408 9.164 1.00 98.56 273 ILE A CA 1
ATOM 2172 C C . ILE A 1 273 ? 2.816 0.190 8.711 1.00 98.56 273 ILE A C 1
ATOM 2174 O O . ILE A 1 273 ? 4.039 0.241 8.672 1.00 98.56 273 ILE A O 1
ATOM 2178 N N . ALA A 1 274 ? 2.138 -0.905 8.406 1.00 98.62 274 ALA A N 1
ATOM 2179 C CA . ALA A 1 274 ? 2.734 -2.169 8.008 1.00 98.62 274 ALA A CA 1
ATOM 2180 C C . ALA A 1 274 ? 2.452 -2.440 6.530 1.00 98.62 274 ALA A C 1
ATOM 2182 O O . ALA A 1 274 ? 1.315 -2.273 6.101 1.00 98.62 274 ALA A O 1
ATOM 2183 N N . HIS A 1 275 ? 3.449 -2.883 5.773 1.00 98.75 275 HIS A N 1
ATOM 2184 C CA . HIS A 1 275 ? 3.341 -3.179 4.343 1.00 98.75 275 HIS A CA 1
ATOM 2185 C C . HIS A 1 275 ? 4.005 -4.499 3.985 1.00 98.75 275 HIS A C 1
ATOM 2187 O O . HIS A 1 275 ? 4.965 -4.918 4.629 1.00 98.75 275 HIS A O 1
ATOM 2193 N N . GLY A 1 276 ? 3.540 -5.113 2.903 1.00 98.50 276 GLY A N 1
ATOM 2194 C CA . GLY A 1 276 ? 4.343 -6.087 2.178 1.00 98.50 276 GLY A CA 1
ATOM 2195 C C . GLY A 1 276 ? 5.291 -5.393 1.204 1.00 98.50 276 GLY A C 1
ATOM 2196 O O . GLY A 1 276 ? 4.906 -4.426 0.547 1.00 98.50 276 GLY A O 1
ATOM 2197 N N . TRP A 1 277 ? 6.521 -5.889 1.083 1.00 98.50 277 TRP A N 1
ATOM 2198 C CA . TRP A 1 277 ? 7.516 -5.335 0.166 1.00 98.50 277 TRP A CA 1
ATOM 2199 C C . TRP A 1 277 ? 7.065 -5.307 -1.296 1.00 98.50 277 TRP A C 1
ATOM 2201 O O . TRP A 1 277 ? 7.438 -4.379 -2.003 1.00 98.50 277 TRP A O 1
ATOM 2211 N N . ASN A 1 278 ? 6.296 -6.298 -1.760 1.00 97.00 278 ASN A N 1
ATOM 2212 C CA . ASN A 1 278 ? 5.899 -6.421 -3.168 1.00 97.00 278 ASN A CA 1
ATOM 2213 C C . ASN A 1 278 ? 4.409 -6.105 -3.421 1.00 97.00 278 ASN A C 1
ATOM 2215 O O . ASN A 1 278 ? 3.860 -6.494 -4.458 1.00 97.00 278 ASN A O 1
ATOM 2219 N N . ASP A 1 279 ? 3.768 -5.391 -2.486 1.00 98.38 279 ASP A N 1
ATOM 2220 C CA . ASP A 1 279 ? 2.419 -4.855 -2.663 1.00 98.38 279 ASP A CA 1
ATOM 2221 C C . ASP A 1 279 ? 2.419 -3.766 -3.747 1.00 98.38 279 ASP A C 1
ATOM 2223 O O . ASP A 1 279 ? 3.146 -2.769 -3.650 1.00 98.38 279 ASP A O 1
ATOM 2227 N N . LEU A 1 280 ? 1.588 -3.956 -4.774 1.00 97.88 280 LEU A N 1
ATOM 2228 C CA . LEU A 1 280 ? 1.335 -2.979 -5.833 1.00 97.88 280 LEU A CA 1
ATOM 2229 C C . LEU A 1 280 ? -0.076 -2.380 -5.765 1.00 97.88 280 LEU A C 1
ATOM 2231 O O . LEU A 1 280 ? -0.391 -1.481 -6.543 1.00 97.88 280 LEU A O 1
ATOM 2235 N N . SER A 1 281 ? -0.924 -2.837 -4.840 1.00 96.38 281 SER A N 1
ATOM 2236 C CA . SER A 1 281 ? -2.227 -2.230 -4.568 1.00 96.38 281 SER A CA 1
ATOM 2237 C C . SER A 1 281 ? -2.081 -0.974 -3.713 1.00 96.38 281 SER A C 1
ATOM 2239 O O . SER A 1 281 ? -2.737 0.031 -3.979 1.00 96.38 281 SER A O 1
ATOM 2241 N N . CYS A 1 282 ? -1.239 -1.014 -2.679 1.00 97.06 282 CYS A N 1
ATOM 2242 C CA . CYS A 1 282 ? -0.921 0.136 -1.833 1.00 97.06 282 CYS A CA 1
ATOM 2243 C C . CYS A 1 282 ? 0.592 0.184 -1.562 1.00 97.06 282 CYS A C 1
ATOM 2245 O O . CYS A 1 282 ? 1.012 -0.110 -0.447 1.00 97.06 282 CYS A O 1
ATOM 2247 N N . PRO A 1 283 ? 1.424 0.563 -2.553 1.00 97.44 283 PRO A N 1
ATOM 2248 C CA . PRO A 1 283 ? 2.875 0.453 -2.435 1.00 97.44 283 PRO A CA 1
ATOM 2249 C C . PRO A 1 283 ? 3.447 1.158 -1.198 1.00 97.44 283 PRO A C 1
ATOM 2251 O O . PRO A 1 283 ? 3.134 2.325 -0.921 1.00 97.44 283 PRO A O 1
ATOM 2254 N N . PHE A 1 284 ? 4.344 0.469 -0.484 1.00 98.00 284 PHE A N 1
ATOM 2255 C CA . PHE A 1 284 ? 4.904 0.931 0.793 1.00 98.00 284 PHE A CA 1
ATOM 2256 C C . PHE A 1 284 ? 5.549 2.319 0.698 1.00 98.00 284 PHE A C 1
ATOM 2258 O O . PHE A 1 284 ? 5.463 3.125 1.631 1.00 98.00 284 PHE A O 1
ATOM 2265 N N . MET A 1 285 ? 6.136 2.634 -0.461 1.00 97.50 285 MET A N 1
ATOM 2266 C CA . MET A 1 285 ? 6.844 3.885 -0.695 1.00 97.50 285 MET A CA 1
ATOM 2267 C C . MET A 1 285 ? 5.938 5.114 -0.531 1.00 97.50 285 MET A C 1
ATOM 2269 O O . MET A 1 285 ? 6.403 6.162 -0.083 1.00 97.50 285 MET A O 1
ATOM 2273 N N . GLY A 1 286 ? 4.631 4.988 -0.791 1.00 96.38 286 GLY A N 1
ATOM 2274 C CA . GLY A 1 286 ? 3.673 6.069 -0.541 1.00 96.38 286 GLY A CA 1
ATOM 2275 C C . GLY A 1 286 ? 3.542 6.405 0.945 1.00 96.38 286 GLY A C 1
ATOM 2276 O O . GLY A 1 286 ? 3.483 7.577 1.326 1.00 96.38 286 GLY A O 1
ATOM 2277 N N . SER A 1 287 ? 3.571 5.386 1.809 1.00 97.12 287 SER A N 1
ATOM 2278 C CA . SER A 1 287 ? 3.568 5.576 3.264 1.00 97.12 287 SER A CA 1
ATOM 2279 C C . SER A 1 287 ? 4.912 6.084 3.773 1.00 97.12 287 SER A C 1
ATOM 2281 O O . SER A 1 287 ? 4.933 7.013 4.576 1.00 97.12 287 SER A O 1
ATOM 2283 N N . VAL A 1 288 ? 6.022 5.543 3.264 1.00 96.38 288 VAL A N 1
ATOM 2284 C CA . VAL A 1 288 ? 7.379 5.997 3.601 1.00 96.38 288 VAL A CA 1
ATOM 2285 C C . VAL A 1 288 ? 7.558 7.483 3.267 1.00 96.38 288 VAL A C 1
ATOM 2287 O O . VAL A 1 288 ? 7.942 8.264 4.133 1.00 96.38 288 VAL A O 1
ATOM 2290 N N . LEU A 1 289 ? 7.197 7.915 2.053 1.00 95.19 289 LEU A N 1
ATOM 2291 C CA . LEU A 1 289 ? 7.239 9.331 1.666 1.00 95.19 289 LEU A CA 1
ATOM 2292 C C . LEU A 1 289 ? 6.294 10.188 2.515 1.00 95.19 289 LEU A C 1
ATOM 2294 O O . LEU A 1 289 ? 6.667 11.279 2.933 1.00 95.19 289 LEU A O 1
ATOM 2298 N N . THR A 1 290 ? 5.087 9.704 2.812 1.00 94.25 290 THR A N 1
ATOM 2299 C CA . THR A 1 290 ? 4.136 10.444 3.654 1.00 94.25 290 THR A CA 1
ATOM 2300 C C . THR A 1 290 ? 4.696 10.700 5.054 1.00 94.25 290 THR A C 1
ATOM 2302 O O . THR A 1 290 ? 4.611 11.829 5.542 1.00 94.25 290 THR A O 1
ATOM 2305 N N . VAL A 1 291 ? 5.257 9.670 5.697 1.00 94.31 291 VAL A N 1
ATOM 2306 C CA . VAL A 1 291 ? 5.810 9.758 7.056 1.00 94.31 291 VAL A CA 1
ATOM 2307 C C . VAL A 1 291 ? 7.073 10.615 7.081 1.00 94.31 291 VAL A C 1
ATOM 2309 O O . VAL A 1 291 ? 7.179 11.487 7.940 1.00 94.31 291 VAL A O 1
ATOM 2312 N N . ASP A 1 292 ? 7.971 10.464 6.108 1.00 93.06 292 ASP A N 1
ATOM 2313 C CA . ASP A 1 292 ? 9.204 11.260 6.025 1.00 93.06 292 ASP A CA 1
ATOM 2314 C C . ASP A 1 292 ? 8.940 12.760 5.794 1.00 93.06 292 ASP A C 1
ATOM 2316 O O . ASP A 1 292 ? 9.775 13.597 6.129 1.00 93.06 292 ASP A O 1
ATOM 2320 N N . GLN A 1 293 ? 7.773 13.122 5.249 1.00 92.12 293 GLN A N 1
ATOM 2321 C CA . GLN A 1 293 ? 7.329 14.515 5.086 1.00 92.12 293 GLN A CA 1
ATOM 2322 C C . GLN A 1 293 ? 6.486 15.027 6.275 1.00 92.12 293 GLN A C 1
ATOM 2324 O O . GLN A 1 293 ? 5.892 16.115 6.226 1.00 92.12 293 GLN A O 1
ATOM 2329 N N . MET A 1 294 ? 6.359 14.257 7.359 1.00 90.69 294 MET A N 1
ATOM 2330 C CA . MET A 1 294 ? 5.810 14.755 8.622 1.00 90.69 294 MET A CA 1
ATOM 2331 C C . MET A 1 294 ? 6.897 15.512 9.397 1.00 90.69 294 MET A C 1
ATOM 2333 O O . MET A 1 294 ? 8.029 15.042 9.470 1.00 90.69 294 MET A O 1
ATOM 2337 N N . PRO A 1 295 ? 6.593 16.678 10.005 1.00 87.50 295 PRO A N 1
ATOM 2338 C CA . PRO A 1 295 ? 7.542 17.323 10.902 1.00 87.50 295 PRO A CA 1
ATOM 2339 C C . PRO A 1 295 ? 7.847 16.401 12.085 1.00 87.50 295 PRO A C 1
ATOM 2341 O O . PRO A 1 295 ? 7.030 15.552 12.451 1.00 87.50 295 PRO A O 1
ATOM 2344 N N . ALA A 1 296 ? 8.984 16.617 12.743 1.00 82.31 296 ALA A N 1
ATOM 2345 C CA . ALA A 1 296 ? 9.246 15.991 14.030 1.00 82.31 296 ALA A CA 1
ATOM 2346 C C . ALA A 1 296 ? 8.171 16.438 15.039 1.00 82.31 296 ALA A C 1
ATOM 2348 O O . ALA A 1 296 ? 8.159 17.577 15.502 1.00 82.31 296 ALA A O 1
ATOM 2349 N N . MET A 1 297 ? 7.222 15.553 15.348 1.00 80.31 297 MET A N 1
ATOM 2350 C CA . MET A 1 297 ? 6.131 15.840 16.276 1.00 80.31 297 MET A CA 1
ATOM 2351 C C . MET A 1 297 ? 6.489 15.292 17.664 1.00 80.31 297 MET A C 1
ATOM 2353 O O . MET A 1 297 ? 6.077 14.189 18.025 1.00 80.31 297 MET A O 1
ATOM 2357 N N . GLY A 1 298 ? 7.255 16.056 18.443 1.00 75.31 298 GLY A N 1
ATOM 2358 C CA . GLY A 1 298 ? 7.761 15.650 19.763 1.00 75.31 298 GLY A CA 1
ATOM 2359 C C . GLY A 1 298 ? 9.150 15.001 19.712 1.00 75.31 298 GLY A C 1
ATOM 2360 O O . GLY A 1 298 ? 9.790 14.968 18.666 1.00 75.31 298 GLY A O 1
ATOM 2361 N N . SER A 1 299 ? 9.636 14.510 20.857 1.00 76.25 299 SER A N 1
ATOM 2362 C CA . SER A 1 299 ? 11.009 13.992 21.005 1.00 76.25 299 SER A CA 1
ATOM 2363 C C . SER A 1 299 ? 11.200 12.546 20.539 1.00 76.25 299 SER A C 1
ATOM 2365 O O . SER A 1 299 ? 12.328 12.121 20.305 1.00 76.25 299 SER A O 1
ATOM 2367 N N . ASP A 1 300 ? 10.119 11.779 20.414 1.00 84.62 300 ASP A N 1
ATOM 2368 C CA . ASP A 1 300 ? 10.178 10.379 20.009 1.00 84.62 300 ASP A CA 1
ATOM 2369 C C . ASP A 1 300 ? 9.899 10.251 18.508 1.00 84.62 300 ASP A C 1
ATOM 2371 O O . ASP A 1 300 ? 8.753 10.286 18.076 1.00 84.62 300 ASP A O 1
ATOM 2375 N N . SER A 1 301 ? 10.932 10.069 17.690 1.00 80.44 301 SER A N 1
ATOM 2376 C CA . SER A 1 301 ? 10.759 9.878 16.243 1.00 80.44 301 SER A CA 1
ATOM 2377 C C . SER A 1 301 ? 10.026 8.580 15.877 1.00 80.44 301 SER A C 1
ATOM 2379 O O . SER A 1 301 ? 9.592 8.420 14.742 1.00 80.44 301 SER A O 1
ATOM 2381 N N . LYS A 1 302 ? 9.826 7.658 16.828 1.00 85.69 302 LYS A N 1
ATOM 2382 C CA . LYS A 1 302 ? 9.188 6.355 16.608 1.00 85.69 302 LYS A CA 1
ATOM 2383 C C . LYS A 1 302 ? 7.677 6.379 16.865 1.00 85.69 302 LYS A C 1
ATOM 2385 O O . LYS A 1 302 ? 7.058 5.318 16.962 1.00 85.69 302 LYS A O 1
ATOM 2390 N N . ARG A 1 303 ? 7.036 7.552 17.005 1.00 89.94 303 ARG A N 1
ATOM 2391 C CA . ARG A 1 303 ? 5.565 7.600 17.183 1.00 89.94 303 ARG A CA 1
ATOM 2392 C C . ARG A 1 303 ? 4.807 7.172 15.941 1.00 89.94 303 ARG A C 1
ATOM 2394 O O . ARG A 1 303 ? 3.756 6.568 16.097 1.00 89.94 303 ARG A O 1
ATOM 2401 N N . VAL A 1 304 ? 5.327 7.473 14.757 1.00 94.75 304 VAL A N 1
ATOM 2402 C CA . VAL A 1 304 ? 4.757 7.066 13.473 1.00 94.75 304 VAL A CA 1
ATOM 2403 C C . VAL A 1 304 ? 5.830 6.273 12.754 1.00 94.75 304 VAL A C 1
ATOM 2405 O O . VAL A 1 304 ? 6.894 6.806 12.461 1.00 94.75 304 VAL A O 1
ATOM 2408 N N . GLN A 1 305 ? 5.590 4.985 12.551 1.00 94.56 305 GLN A N 1
ATOM 2409 C CA . GLN A 1 305 ? 6.576 4.079 11.972 1.00 94.56 305 GLN A CA 1
ATOM 2410 C C . GLN A 1 305 ? 5.995 3.394 10.752 1.00 94.56 305 GLN A C 1
ATOM 2412 O O . GLN A 1 305 ? 4.840 2.976 10.782 1.00 94.56 305 GLN A O 1
ATOM 2417 N N . VAL A 1 306 ? 6.823 3.238 9.724 1.00 97.44 306 VAL A N 1
ATOM 2418 C CA . VAL A 1 306 ? 6.574 2.292 8.639 1.00 97.44 306 VAL A CA 1
ATOM 2419 C C . VAL A 1 306 ? 7.405 1.032 8.900 1.00 97.44 306 VAL A C 1
ATOM 2421 O O . VAL A 1 306 ? 8.514 1.108 9.450 1.00 97.44 306 VAL A O 1
ATOM 2424 N N . ARG A 1 307 ? 6.813 -0.127 8.625 1.00 97.94 307 ARG A N 1
ATOM 2425 C CA . ARG A 1 307 ? 7.439 -1.444 8.690 1.00 97.94 307 ARG A CA 1
ATOM 2426 C C . ARG A 1 307 ? 7.037 -2.254 7.479 1.00 97.94 307 ARG A C 1
ATOM 2428 O O . ARG A 1 307 ? 5.865 -2.297 7.120 1.00 97.94 307 ARG A O 1
ATOM 2435 N N . GLU A 1 308 ? 8.009 -2.923 6.899 1.00 98.38 308 GLU A N 1
ATOM 2436 C CA . GLU A 1 308 ? 7.849 -3.692 5.685 1.00 98.38 308 GLU A CA 1
ATOM 2437 C C . GLU A 1 308 ? 8.235 -5.152 5.934 1.00 98.38 308 GLU A C 1
ATOM 2439 O O . GLU A 1 308 ? 9.184 -5.451 6.661 1.00 98.38 308 GLU A O 1
ATOM 2444 N N . TYR A 1 309 ? 7.480 -6.073 5.341 1.00 98.50 309 TYR A N 1
ATOM 2445 C CA . TYR A 1 309 ? 7.633 -7.512 5.536 1.00 98.50 309 TYR A CA 1
ATOM 2446 C C . TYR A 1 309 ? 7.674 -8.239 4.186 1.00 98.50 309 TYR A C 1
ATOM 2448 O O . TYR A 1 309 ? 7.097 -7.753 3.211 1.00 98.50 309 TYR A O 1
ATOM 2456 N N . PRO A 1 310 ? 8.311 -9.422 4.092 1.00 98.12 310 PRO A N 1
ATOM 2457 C CA . PRO A 1 310 ? 8.216 -10.258 2.896 1.00 98.12 310 PRO A CA 1
ATOM 2458 C C . PRO A 1 310 ? 6.760 -10.590 2.539 1.00 98.12 310 PRO A C 1
ATOM 2460 O O . PRO A 1 310 ? 5.976 -10.983 3.410 1.00 98.12 310 PRO A O 1
ATOM 2463 N N . GLY A 1 311 ? 6.425 -10.478 1.255 1.00 97.44 311 GLY A N 1
ATOM 2464 C CA . GLY A 1 311 ? 5.073 -10.629 0.711 1.00 97.44 311 GLY A CA 1
ATOM 2465 C C . GLY A 1 311 ? 4.418 -9.323 0.292 1.00 97.44 311 GLY A C 1
ATOM 2466 O O . GLY A 1 311 ? 5.068 -8.279 0.261 1.00 97.44 311 GLY A O 1
ATOM 2467 N N . GLY A 1 312 ? 3.139 -9.414 -0.072 1.00 97.94 312 GLY A N 1
ATOM 2468 C CA . GLY A 1 312 ? 2.372 -8.291 -0.607 1.00 97.94 312 GLY A CA 1
ATOM 2469 C C . GLY A 1 312 ? 1.352 -7.699 0.369 1.00 97.94 312 GLY A C 1
ATOM 2470 O O . GLY A 1 312 ? 1.547 -7.686 1.580 1.00 97.94 312 GLY A O 1
ATOM 2471 N N . HIS A 1 313 ? 0.233 -7.214 -0.149 1.00 98.25 313 HIS A N 1
ATOM 2472 C CA . HIS A 1 313 ? -0.838 -6.519 0.559 1.00 98.25 313 HIS A CA 1
ATOM 2473 C C . HIS A 1 313 ? -1.288 -7.225 1.844 1.00 98.25 313 HIS A C 1
ATOM 2475 O O . HIS A 1 313 ? -1.395 -6.593 2.893 1.00 98.25 313 HIS A O 1
ATOM 2481 N N . MET A 1 314 ? -1.473 -8.547 1.766 1.00 96.75 314 MET A N 1
ATOM 2482 C CA . MET A 1 314 ? -1.823 -9.432 2.883 1.00 96.75 314 MET A CA 1
ATOM 2483 C C . MET A 1 314 ? -0.627 -10.305 3.293 1.00 96.75 314 MET A C 1
ATOM 2485 O O . MET A 1 314 ? -0.749 -11.520 3.461 1.00 96.75 314 MET A O 1
ATOM 2489 N N . PHE A 1 315 ? 0.557 -9.699 3.439 1.00 97.94 315 PHE A N 1
ATOM 2490 C CA . PHE A 1 315 ? 1.810 -10.379 3.805 1.00 97.94 315 PHE A CA 1
ATOM 2491 C C . PHE A 1 315 ? 1.674 -11.297 5.034 1.00 97.94 315 PHE A C 1
ATOM 2493 O O . PHE A 1 315 ? 2.371 -12.304 5.142 1.00 97.94 315 PHE A O 1
ATOM 2500 N N . TYR A 1 316 ? 0.758 -10.985 5.957 1.00 96.94 316 TYR A N 1
ATOM 2501 C CA . TYR A 1 316 ? 0.487 -11.751 7.177 1.00 96.94 316 TYR A CA 1
ATOM 2502 C C . TYR A 1 316 ? -0.140 -13.135 6.924 1.00 96.94 316 TYR A C 1
ATOM 2504 O O . TYR A 1 316 ? -0.316 -13.912 7.866 1.00 96.94 316 TYR A O 1
ATOM 2512 N N . ASN A 1 317 ? -0.472 -13.467 5.675 1.00 93.75 317 ASN A N 1
ATOM 2513 C CA . ASN A 1 317 ? -0.810 -14.833 5.273 1.00 93.75 317 ASN A CA 1
ATOM 2514 C C . ASN A 1 317 ? 0.428 -15.746 5.225 1.00 93.75 317 ASN A C 1
ATOM 2516 O O . ASN A 1 317 ? 0.294 -16.968 5.219 1.00 93.75 317 ASN A O 1
ATOM 2520 N N . ARG A 1 318 ? 1.638 -15.172 5.236 1.00 95.50 318 ARG A N 1
ATOM 2521 C CA . ARG A 1 318 ? 2.906 -15.896 5.376 1.00 95.50 318 ARG A CA 1
ATOM 2522 C C . ARG A 1 318 ? 3.277 -15.986 6.858 1.00 95.50 318 ARG A C 1
ATOM 2524 O O . ARG A 1 318 ? 3.265 -14.977 7.560 1.00 95.50 318 ARG A O 1
ATOM 2531 N N . ALA A 1 319 ? 3.620 -17.183 7.335 1.00 97.69 319 ALA A N 1
ATOM 2532 C CA . ALA A 1 319 ? 3.814 -17.449 8.765 1.00 97.69 319 ALA A CA 1
ATOM 2533 C C . ALA A 1 319 ? 4.894 -16.561 9.414 1.00 97.69 319 ALA A C 1
ATOM 2535 O O . ALA A 1 319 ? 4.662 -15.994 10.483 1.00 97.69 319 ALA A O 1
ATOM 2536 N N . ASP A 1 320 ? 6.037 -16.381 8.749 1.00 97.38 320 ASP A N 1
ATOM 2537 C CA . ASP A 1 320 ? 7.147 -15.586 9.287 1.00 97.38 320 ASP A CA 1
ATOM 2538 C C . ASP A 1 320 ? 6.800 -14.093 9.342 1.00 97.38 320 ASP A C 1
ATOM 2540 O O . ASP A 1 320 ? 6.979 -13.445 10.377 1.00 97.38 320 ASP A O 1
ATOM 2544 N N . SER A 1 321 ? 6.210 -13.555 8.269 1.00 98.25 321 SER A N 1
ATOM 2545 C CA . SER A 1 321 ? 5.758 -12.161 8.216 1.00 98.25 321 SER A CA 1
ATOM 2546 C C . SER A 1 321 ? 4.632 -11.891 9.222 1.00 98.25 321 SER A C 1
ATOM 2548 O O . SER A 1 321 ? 4.623 -10.850 9.879 1.00 98.25 321 SER A O 1
ATOM 2550 N N . GLN A 1 322 ? 3.720 -12.848 9.427 1.00 98.31 322 GLN A N 1
ATOM 2551 C CA . GLN A 1 322 ? 2.702 -12.785 10.479 1.00 98.31 322 GLN A CA 1
ATOM 2552 C C . GLN A 1 322 ? 3.328 -12.714 11.875 1.00 98.31 322 GLN A C 1
ATOM 2554 O O . GLN A 1 322 ? 2.913 -11.898 12.704 1.00 98.31 322 GLN A O 1
ATOM 2559 N N . ALA A 1 323 ? 4.306 -13.579 12.158 1.00 98.56 323 ALA A N 1
ATOM 2560 C CA . ALA A 1 323 ? 4.974 -13.633 13.451 1.00 98.56 323 ALA A CA 1
ATOM 2561 C C . ALA A 1 323 ? 5.732 -12.329 13.744 1.00 98.56 323 ALA A C 1
ATOM 2563 O O . ALA A 1 323 ? 5.596 -11.780 14.843 1.00 98.56 323 ALA A O 1
ATOM 2564 N N . ALA A 1 324 ? 6.457 -11.803 12.752 1.00 98.38 324 ALA A N 1
ATOM 2565 C CA . ALA A 1 324 ? 7.163 -10.528 12.840 1.00 98.38 324 ALA A CA 1
ATOM 2566 C C . ALA A 1 324 ? 6.194 -9.360 13.087 1.00 98.38 324 ALA A C 1
ATOM 2568 O O . ALA A 1 324 ? 6.330 -8.640 14.077 1.00 98.38 324 ALA A O 1
ATOM 2569 N N . PHE A 1 325 ? 5.141 -9.236 12.275 1.00 98.56 325 PHE A N 1
ATOM 2570 C CA . PHE A 1 325 ? 4.136 -8.184 12.440 1.00 98.56 325 PHE A CA 1
ATOM 2571 C C . PHE A 1 325 ? 3.421 -8.254 13.791 1.00 98.56 325 PHE A C 1
ATOM 2573 O O . PHE A 1 325 ? 3.250 -7.242 14.474 1.00 98.56 325 PHE A O 1
ATOM 2580 N N . ARG A 1 326 ? 3.069 -9.460 14.251 1.00 98.12 326 ARG A N 1
ATOM 2581 C CA . ARG A 1 326 ? 2.496 -9.655 15.588 1.00 98.12 326 ARG A CA 1
ATOM 2582 C C . ARG A 1 326 ? 3.446 -9.181 16.688 1.00 98.12 326 ARG A C 1
ATOM 2584 O O . ARG A 1 326 ? 2.971 -8.650 17.694 1.00 98.12 326 ARG A O 1
ATOM 2591 N N . SER A 1 327 ? 4.750 -9.401 16.537 1.00 98.25 327 SER A N 1
ATOM 2592 C CA . SER A 1 327 ? 5.759 -8.922 17.487 1.00 98.25 327 SER A CA 1
ATOM 2593 C C . SER A 1 327 ? 5.774 -7.393 17.554 1.00 98.25 327 SER A C 1
ATOM 2595 O O . SER A 1 327 ? 5.681 -6.830 18.647 1.00 98.25 327 SER A O 1
ATOM 2597 N N . ASP A 1 328 ? 5.773 -6.721 16.403 1.00 97.50 328 ASP A N 1
ATOM 2598 C CA . ASP A 1 328 ? 5.785 -5.256 16.329 1.00 97.50 328 ASP A CA 1
ATOM 2599 C C . ASP A 1 328 ? 4.510 -4.628 16.912 1.00 97.50 328 ASP A C 1
ATOM 2601 O O . ASP A 1 328 ? 4.578 -3.692 17.716 1.00 97.50 328 ASP A O 1
ATOM 2605 N N . VAL A 1 329 ? 3.337 -5.193 16.604 1.00 97.00 329 VAL A N 1
ATOM 2606 C CA . VAL A 1 329 ? 2.060 -4.747 17.189 1.00 97.00 329 VAL A CA 1
ATOM 2607 C C . VAL A 1 329 ? 2.046 -4.954 18.709 1.00 97.00 329 VAL A C 1
ATOM 2609 O O . VAL A 1 329 ? 1.603 -4.079 19.456 1.00 97.00 329 VAL A O 1
ATOM 2612 N N . LYS A 1 330 ? 2.571 -6.079 19.213 1.00 96.69 330 LYS A N 1
ATOM 2613 C CA . LYS A 1 330 ? 2.685 -6.311 20.663 1.00 96.69 330 LYS A CA 1
ATOM 2614 C C . LYS A 1 330 ? 3.608 -5.296 21.335 1.00 96.69 330 LYS A C 1
ATOM 2616 O O . LYS A 1 330 ? 3.253 -4.785 22.398 1.00 96.69 330 LYS A O 1
ATOM 2621 N N . ALA A 1 331 ? 4.751 -4.981 20.728 1.00 95.31 331 ALA A N 1
ATOM 2622 C CA . ALA A 1 331 ? 5.681 -3.982 21.252 1.00 95.31 331 ALA A CA 1
ATOM 2623 C C . ALA A 1 331 ? 5.023 -2.591 21.339 1.00 95.31 331 ALA A C 1
ATOM 2625 O O . ALA A 1 331 ? 5.141 -1.891 22.350 1.00 95.31 331 ALA A O 1
ATOM 2626 N N . MET A 1 332 ? 4.235 -2.223 20.325 1.00 94.12 332 MET A N 1
ATOM 2627 C CA . MET A 1 332 ? 3.432 -1.001 20.337 1.00 94.12 332 MET A CA 1
ATOM 2628 C C . MET A 1 332 ? 2.444 -0.975 21.517 1.00 94.12 332 MET A C 1
ATOM 2630 O O . MET A 1 332 ? 2.316 0.048 22.189 1.00 94.12 332 MET A O 1
ATOM 2634 N N . TYR A 1 333 ? 1.776 -2.093 21.819 1.00 92.06 333 TYR A N 1
ATOM 2635 C CA . TYR A 1 333 ? 0.790 -2.168 22.911 1.00 92.06 333 TYR A CA 1
ATOM 2636 C C . TYR A 1 333 ? 1.416 -2.095 24.309 1.00 92.06 333 TYR A C 1
ATOM 2638 O O . TYR A 1 333 ? 0.782 -1.622 25.256 1.00 92.06 333 TYR A O 1
ATOM 2646 N N . GLN A 1 334 ? 2.659 -2.557 24.444 1.00 90.00 334 GLN A N 1
ATOM 2647 C CA . GLN A 1 334 ? 3.415 -2.537 25.700 1.00 90.00 334 GLN A CA 1
ATOM 2648 C C . GLN A 1 334 ? 3.991 -1.158 26.033 1.00 90.00 334 GLN A C 1
ATOM 2650 O O . GLN A 1 334 ? 4.307 -0.888 27.194 1.00 90.00 334 GLN A O 1
ATOM 2655 N N . THR A 1 335 ? 4.101 -0.275 25.040 1.00 81.94 335 THR A N 1
ATOM 2656 C CA . THR A 1 335 ? 4.574 1.095 25.246 1.00 81.94 335 THR A CA 1
ATOM 2657 C C . THR A 1 335 ? 3.568 1.849 26.125 1.00 81.94 335 THR A C 1
ATOM 2659 O O . THR A 1 335 ? 2.354 1.808 25.889 1.00 81.94 335 THR A O 1
ATOM 2662 N N . ARG A 1 336 ? 4.054 2.457 27.214 1.00 60.84 336 ARG A N 1
ATOM 2663 C CA . ARG A 1 336 ? 3.190 3.037 28.251 1.00 60.84 336 ARG A CA 1
ATOM 2664 C C . ARG A 1 336 ? 2.657 4.412 27.910 1.00 60.84 336 ARG A C 1
ATOM 2666 O O . ARG A 1 336 ? 3.447 5.261 27.452 1.00 60.84 336 ARG A O 1
#

Organism: Xanthomonas campestris pv. phaseoli (NCBI:txid317013)

Secondary structure (DSSP, 8-state):
---HHHHHHHHSSHHHHHHHHHHHHHHHHHHTT-TTS--EEEEETTHHHHHHHHHHHHHHTS----SEEEEES----TTTTTTTTT-SHHHHHHHHHHHHHHHHHTT---HHHHHHHHHHIIIIIHHHHHHGGG-HHHHHHHHHHHHHHH---HHHHHHTTT---HHHHHHHTTGGGTEEE-SS-TT-EEE-SSTTSSS--S--HHHHHHHHHHHHHHHHIIIIIS----SS---SS-HHHHHHS---HHHHT-SHHHHHHHHHH-TT-EEEEEEETT-SSS-HHHHHHHHHTS---SS-GGGEEEEEESSSTTGGGSHHHHHHHHHHHHHHHH--

pLDDT: mean 94.59, std 5.34, range [60.84, 98.88]

Foldseek 3Di:
DDDPLVVLLVCQELVNVLVVVLVVVLVVCVVVVNLVPAAEEEAAACRLQNFLSNQLCCVPPVVGHHLEYEYFLYPFAVCQLPPVVQQLRVQLQALQLLLQLVCVVVVNRDPVVSVVSNVCSVPLLRVLSNCDPVDVPSLVVLLVVSCVSNVFDSVVSVVCSVRDDQQNSQLRVCLVVQWGAALQWSNDIDHQPCSPDPHGDDDGPVVVVVQVVVQVVVCCCVCPVVVDDDPDRDDPDDVVSVVSRPPDVVVNRGSLVSNLVSCLSDVSYAYEYEFESNNNSRGLVVVVVSLVPRPPRDDDSRRHDYYYDHTGSPNCVDPVRVVVVVVVVVVSVPPD

Radius of gyration: 21.66 Å; chains: 1; bounding box: 62×40×56 Å

InterPro domains:
  IPR001563 Peptidase S10, serine carboxypeptidase [PF00450] (22-303)
  IPR018202 Serine carboxypeptidase, serine active site [PS00131] (41-48)
  IPR029058 Alpha/Beta hydrolase fold [G3DSA:3.40.50.1820] (3-327)
  IPR029058 Alpha/Beta hydrolase fold [SSF53474] (8-317)

Sequence (336 aa):
MIGDDDAKKQFYNPQADVEYLSRVIYDWLLKNRRLQARKYLVGESYGGFRGPRITHYLQTQLGVAMNGVVLVSPYLNPTLDDNGDVSPLAWMLTLPSIAAAHLERQGQLSDSAMRQVIDYTRGDYAVALMKGRTDPQATEAMLQQVTRMTGLDPAYVRRSGGRLETQAYLREVFRDKGELGSRYDSNVTAFDPFPNDAEQRANDPLLDSIIAPTTTAMVDFVTRVVGWKIDAQYRALNYDVNKLWDWNDELRKGAVTQLRQSVAIDPKLRVLIAHGWNDLSCPFMGSVLTVDQMPAMGSDSKRVQVREYPGGHMFYNRADSQAAFRSDVKAMYQTR